Protein AF-A0A9X3NVL7-F1 (afdb_monomer_lite)

Radius of gyration: 28.17 Å; chains: 1; bounding box: 71×63×83 Å

InterPro domains:
  IPR046828 Replication initiator protein [PF20199] (1-310)

Foldseek 3Di:
DVPDDLLQQLVLLLCVVVLVVQLLVLVCVVVVHLKWKKWFWAQDVLGRIDIDMDTPDDDDPVVSLVSQQPGKDFALFAADPDFPADDPFFWAQDPVVRATAGPPPRHGFAERVSSSVVQVPDPPRDGNDMHGDDNDDDDDDDDPPDPVVVVSVCVRVVRVPAFNLRSDDDPDPVSVVSLVSNLVSNLQRASDQQFLSVRRVRYARDPHHHPRDRSDGPQPLNDSRSSNNSDDRIDTSCCNVVDDPVRVVVVVVVVQCVLLVHDVPPDDPDPDDDDDPDPDFDDDDPDTDDDDDCPDPPHDHPVVVVVVVVVVVVVSVVSSVVSVVVVVVVPPPDDDD

pLDDT: mean 84.28, std 16.16, range [32.72, 98.19]

Sequence (337 aa):
PSTYDYRRAARDALHFSKLIDRFVQNLRRVAGFDVQYFATVEPQRRLAPHLHMATRGTGPRAELRQIAAATYHQVWWPPADTVVYDGANLPVWDEDATTYVDPRTGEVLPTWDEALDALDADPDAEPMHVVRFGPQVDAKGVLAGSADADRCVRYLAKYLTKDIAECHAVETDAQARHVERLVEALRFEPCSPRCANWLRYGIQPDNPKPGMVPGYCRSKAHRREHLGYAGRRVLVSRKWSGKTMADHKADRLTWVLNALGVRPGEEGQDHAAQQPPALASVASGNHAWELARPTDPDVPPREHRLLRAVGEALKRRAQLDAARQSGLSASSEGRAA

Structure (mmCIF, N/CA/C/O backbone):
data_AF-A0A9X3NVL7-F1
#
_entry.id   AF-A0A9X3NVL7-F1
#
loop_
_atom_site.group_PDB
_atom_site.id
_atom_site.type_symbol
_atom_site.label_atom_id
_atom_site.label_alt_id
_atom_site.label_comp_id
_atom_site.label_asym_id
_atom_site.label_entity_id
_atom_site.label_seq_id
_atom_site.pdbx_PDB_ins_code
_atom_site.Cartn_x
_atom_site.Cartn_y
_atom_site.Cartn_z
_atom_site.occupancy
_atom_site.B_iso_or_equiv
_atom_site.auth_seq_id
_atom_site.auth_comp_id
_atom_site.auth_asym_id
_atom_site.auth_atom_id
_atom_site.pdbx_PDB_model_num
ATOM 1 N N . PRO A 1 1 ? -21.027 -4.771 -11.168 1.00 63.66 1 PRO A N 1
ATOM 2 C CA . PRO A 1 1 ? -20.495 -4.199 -9.903 1.00 63.66 1 PRO A CA 1
ATOM 3 C C . PRO A 1 1 ? -20.896 -4.998 -8.660 1.00 63.66 1 PRO A C 1
ATOM 5 O O . PRO A 1 1 ? -20.051 -5.224 -7.813 1.00 63.66 1 PRO A O 1
ATOM 8 N N . SER A 1 2 ? -22.154 -5.442 -8.550 1.00 72.81 2 SER A N 1
ATOM 9 C CA . SER A 1 2 ? -22.670 -6.165 -7.372 1.00 72.81 2 SER A CA 1
ATOM 10 C C . SER A 1 2 ? -21.921 -7.451 -7.009 1.00 72.81 2 SER A C 1
ATOM 12 O O . SER A 1 2 ? -21.864 -7.781 -5.837 1.00 72.81 2 SER A O 1
ATOM 14 N N . THR A 1 3 ? -21.322 -8.137 -7.982 1.00 82.56 3 THR A N 1
ATOM 15 C CA . THR A 1 3 ? -20.583 -9.397 -7.790 1.00 82.56 3 THR A CA 1
ATOM 16 C C . THR A 1 3 ? -19.069 -9.217 -7.640 1.00 82.56 3 THR A C 1
ATOM 18 O O . THR A 1 3 ? -18.335 -10.199 -7.600 1.00 82.56 3 THR A O 1
ATOM 21 N N . TYR A 1 4 ? -18.573 -7.975 -7.637 1.00 90.44 4 TYR A N 1
ATOM 22 C CA . TYR A 1 4 ? -17.142 -7.706 -7.527 1.00 90.44 4 TYR A CA 1
ATOM 23 C C . TYR A 1 4 ? -16.717 -7.676 -6.059 1.00 90.44 4 TYR A C 1
ATOM 25 O O . TYR A 1 4 ? -17.323 -6.969 -5.255 1.00 90.44 4 TYR A O 1
ATOM 33 N N . ASP A 1 5 ? -15.655 -8.406 -5.731 1.00 94.69 5 ASP A N 1
ATOM 34 C CA . ASP A 1 5 ? -15.084 -8.429 -4.388 1.00 94.69 5 ASP A CA 1
ATOM 35 C C . ASP A 1 5 ? -14.223 -7.177 -4.149 1.00 94.69 5 ASP A C 1
ATOM 37 O O . ASP A 1 5 ? -13.020 -7.135 -4.427 1.00 94.69 5 ASP A O 1
ATOM 41 N N . TYR A 1 6 ? -14.878 -6.109 -3.688 1.00 95.75 6 TYR A N 1
ATOM 42 C CA . TYR A 1 6 ? -14.223 -4.832 -3.403 1.00 95.75 6 TYR A CA 1
ATOM 43 C C . TYR A 1 6 ? -13.311 -4.890 -2.179 1.00 95.75 6 TYR A C 1
ATOM 45 O O . TYR A 1 6 ? -12.310 -4.178 -2.165 1.00 95.75 6 TYR A O 1
ATOM 53 N N . ARG A 1 7 ? -13.613 -5.748 -1.196 1.00 94.75 7 ARG A N 1
ATOM 54 C CA . ARG A 1 7 ? -12.765 -5.958 -0.015 1.00 94.75 7 ARG A CA 1
ATOM 55 C C . ARG A 1 7 ? -11.420 -6.526 -0.443 1.00 94.75 7 ARG A C 1
ATOM 57 O O . ARG A 1 7 ? -10.378 -5.928 -0.179 1.00 94.75 7 ARG A O 1
ATOM 64 N N . ARG A 1 8 ? -11.439 -7.623 -1.202 1.00 95.44 8 ARG A N 1
ATOM 65 C CA . ARG A 1 8 ? -10.221 -8.233 -1.739 1.00 95.44 8 ARG A CA 1
ATOM 66 C C . ARG A 1 8 ? -9.459 -7.271 -2.643 1.00 95.44 8 ARG A C 1
ATOM 68 O O . ARG A 1 8 ? -8.245 -7.173 -2.522 1.00 95.44 8 ARG A O 1
ATOM 75 N N . ALA A 1 9 ? -10.152 -6.530 -3.510 1.00 95.69 9 ALA A N 1
ATOM 76 C CA . ALA A 1 9 ? -9.509 -5.538 -4.374 1.00 95.69 9 ALA A CA 1
ATOM 77 C C . ALA A 1 9 ? -8.851 -4.391 -3.585 1.00 95.69 9 ALA A C 1
ATOM 79 O O . ALA A 1 9 ? -7.760 -3.948 -3.948 1.00 95.69 9 ALA A O 1
ATOM 80 N N . ALA A 1 10 ? -9.485 -3.928 -2.505 1.00 96.25 10 ALA A N 1
ATOM 81 C CA . ALA A 1 10 ? -8.929 -2.925 -1.604 1.00 96.25 10 ALA A CA 1
ATOM 82 C C . ALA A 1 10 ? -7.672 -3.454 -0.896 1.00 96.25 10 ALA A C 1
ATOM 84 O O . ALA A 1 10 ? -6.626 -2.807 -0.960 1.00 96.25 10 ALA A O 1
ATOM 85 N N . ARG A 1 11 ? -7.730 -4.661 -0.313 1.00 96.75 11 ARG A N 1
ATOM 86 C CA . ARG A 1 11 ? -6.567 -5.319 0.311 1.00 96.75 11 ARG A CA 1
ATOM 87 C C . ARG A 1 11 ? -5.435 -5.553 -0.697 1.00 96.75 11 ARG A C 1
ATOM 89 O O . ARG A 1 11 ? -4.285 -5.211 -0.421 1.00 96.75 11 ARG A O 1
ATOM 96 N N . ASP A 1 12 ? -5.746 -6.037 -1.901 1.00 96.25 12 ASP A N 1
ATOM 97 C CA . ASP A 1 12 ? -4.768 -6.194 -2.988 1.00 96.25 12 ASP A CA 1
ATOM 98 C C . ASP A 1 12 ? -4.059 -4.862 -3.291 1.00 96.25 12 ASP A C 1
ATOM 100 O O . ASP A 1 12 ? -2.831 -4.829 -3.387 1.00 96.25 12 ASP A O 1
ATOM 104 N N . ALA A 1 13 ? -4.801 -3.752 -3.379 1.00 95.50 13 ALA A N 1
ATOM 105 C CA . ALA A 1 13 ? -4.237 -2.428 -3.639 1.00 95.50 13 ALA A CA 1
ATOM 106 C C . ALA A 1 13 ? -3.361 -1.901 -2.489 1.00 95.50 13 ALA A C 1
ATOM 108 O O . ALA A 1 13 ? -2.249 -1.419 -2.740 1.00 95.50 13 ALA A O 1
ATOM 109 N N . LEU A 1 14 ? -3.823 -2.040 -1.242 1.00 96.06 14 LEU A N 1
ATOM 110 C CA . LEU A 1 14 ? -3.095 -1.641 -0.030 1.00 96.06 14 LEU A CA 1
ATOM 111 C C . LEU A 1 14 ? -1.737 -2.348 0.076 1.00 96.06 14 LEU A C 1
ATOM 113 O O . LEU A 1 14 ? -0.715 -1.726 0.389 1.00 96.06 14 LEU A O 1
ATOM 117 N N . HIS A 1 15 ? -1.705 -3.641 -0.250 1.00 96.06 15 HIS A N 1
ATOM 118 C CA . HIS A 1 15 ? -0.526 -4.490 -0.079 1.00 96.06 15 HIS A CA 1
ATOM 119 C C . HIS A 1 15 ? 0.320 -4.665 -1.347 1.00 96.06 15 HIS A C 1
ATOM 121 O O . HIS A 1 15 ? 1.398 -5.263 -1.288 1.00 96.06 15 HIS A O 1
ATOM 127 N N . PHE A 1 16 ? -0.087 -4.089 -2.484 1.00 95.81 16 PHE A N 1
ATOM 128 C CA . PHE A 1 16 ? 0.610 -4.258 -3.764 1.00 95.81 16 PHE A CA 1
ATOM 129 C C . PHE A 1 16 ? 2.083 -3.828 -3.719 1.00 95.81 16 PHE A C 1
ATOM 131 O O . PHE A 1 16 ? 2.947 -4.486 -4.292 1.00 95.81 16 PHE A O 1
ATOM 138 N N . SER A 1 17 ? 2.407 -2.758 -2.984 1.00 93.62 17 SER A N 1
ATOM 139 C CA . SER A 1 17 ? 3.801 -2.307 -2.830 1.00 93.62 17 SER A CA 1
ATOM 140 C C . SER A 1 17 ? 4.709 -3.380 -2.213 1.00 93.62 17 SER A C 1
ATOM 142 O O . SER A 1 17 ? 5.836 -3.574 -2.665 1.00 93.62 17 SER A O 1
ATOM 144 N N . LYS A 1 18 ? 4.193 -4.143 -1.243 1.00 94.75 18 LYS A N 1
ATOM 145 C CA . LYS A 1 18 ? 4.913 -5.2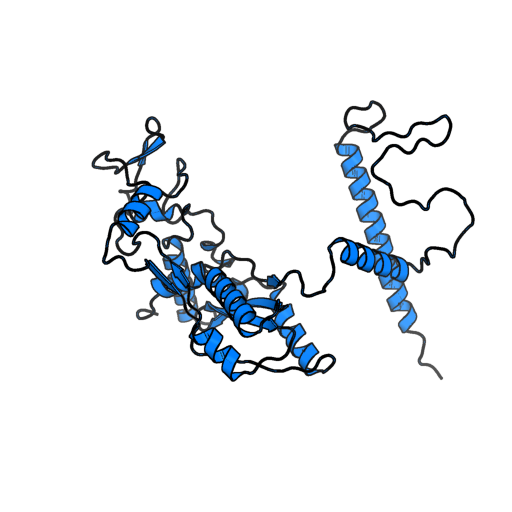49 -0.602 1.00 94.75 18 LYS A CA 1
ATOM 146 C C . LYS A 1 18 ? 5.079 -6.438 -1.542 1.00 94.75 18 LYS A C 1
ATOM 148 O O . LYS A 1 18 ? 6.124 -7.085 -1.517 1.00 94.75 18 LYS A O 1
ATOM 153 N N . LEU A 1 19 ? 4.094 -6.692 -2.405 1.00 96.38 19 LEU A N 1
ATOM 154 C CA . LEU A 1 19 ? 4.218 -7.692 -3.465 1.00 96.38 19 LEU A CA 1
ATOM 155 C C . LEU A 1 19 ? 5.357 -7.336 -4.435 1.00 96.38 19 LEU A C 1
ATOM 157 O O . LEU A 1 19 ? 6.161 -8.203 -4.775 1.00 96.38 19 LEU A O 1
ATOM 161 N N . ILE A 1 20 ? 5.474 -6.062 -4.830 1.00 95.50 20 ILE A N 1
ATOM 162 C CA . ILE A 1 20 ? 6.572 -5.588 -5.690 1.00 95.50 20 ILE A CA 1
ATOM 163 C C . ILE A 1 20 ? 7.927 -5.764 -4.991 1.00 95.50 20 ILE A C 1
ATOM 165 O O . ILE A 1 20 ? 8.880 -6.238 -5.613 1.00 95.50 20 ILE A O 1
ATOM 169 N N . ASP A 1 21 ? 8.023 -5.434 -3.700 1.00 93.75 21 ASP A N 1
ATOM 170 C CA . ASP A 1 21 ? 9.257 -5.636 -2.931 1.00 93.75 21 ASP A CA 1
ATOM 171 C C . ASP A 1 21 ? 9.677 -7.117 -2.928 1.00 93.75 21 ASP A C 1
ATOM 173 O O . ASP A 1 21 ? 10.849 -7.431 -3.162 1.00 93.75 21 ASP A O 1
ATOM 177 N N . ARG A 1 22 ? 8.725 -8.043 -2.731 1.00 96.62 22 ARG A N 1
ATOM 178 C CA . ARG A 1 22 ? 8.978 -9.493 -2.802 1.00 96.62 22 ARG A CA 1
ATOM 179 C C . ARG A 1 22 ? 9.367 -9.951 -4.203 1.00 96.62 22 ARG A C 1
ATOM 181 O O . ARG A 1 22 ? 10.302 -10.738 -4.332 1.00 96.62 22 ARG A O 1
ATOM 188 N N . PHE A 1 23 ? 8.732 -9.411 -5.240 1.00 96.31 23 PHE A N 1
ATOM 189 C CA . PHE A 1 23 ? 9.085 -9.705 -6.628 1.00 96.31 23 PHE A CA 1
ATOM 190 C C . PHE A 1 23 ? 10.540 -9.353 -6.922 1.00 96.31 23 PHE A C 1
ATOM 192 O O . PHE A 1 23 ? 11.286 -10.183 -7.431 1.00 96.31 23 PHE A O 1
ATOM 199 N N . VAL A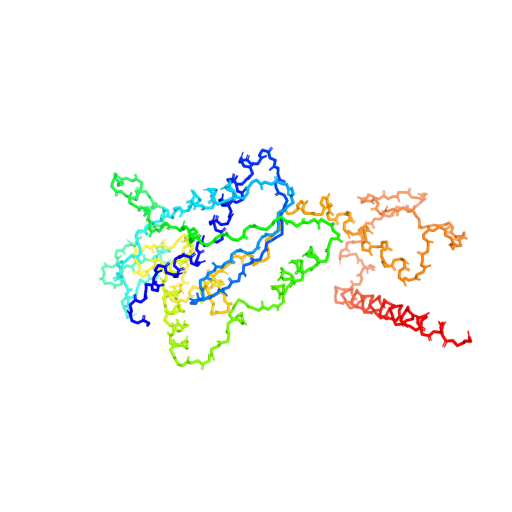 1 24 ? 10.973 -8.147 -6.546 1.00 94.56 24 VAL A N 1
ATOM 200 C CA . VAL A 1 24 ? 12.355 -7.695 -6.757 1.00 94.56 24 VAL A CA 1
ATOM 201 C C . VAL A 1 24 ? 13.346 -8.551 -5.964 1.00 94.56 24 VAL A C 1
ATOM 203 O O . VAL A 1 24 ? 14.420 -8.864 -6.476 1.00 94.56 24 VAL A O 1
ATOM 206 N N . GLN A 1 25 ? 13.006 -8.950 -4.735 1.00 94.25 25 GLN A N 1
ATOM 207 C CA . GLN A 1 25 ? 13.841 -9.861 -3.943 1.00 94.25 25 GLN A CA 1
ATOM 208 C C . GLN A 1 25 ? 14.003 -11.218 -4.637 1.00 94.25 25 GLN A C 1
ATOM 210 O O . GLN A 1 25 ? 15.128 -11.687 -4.802 1.00 94.25 25 GLN A O 1
ATOM 215 N N . ASN A 1 26 ? 12.902 -11.827 -5.080 1.00 96.19 26 ASN A N 1
ATOM 216 C CA . ASN A 1 26 ? 12.924 -13.113 -5.775 1.00 96.19 26 ASN A CA 1
ATOM 217 C C . ASN A 1 26 ? 13.665 -13.017 -7.110 1.00 96.19 26 ASN A C 1
ATOM 219 O O . ASN A 1 26 ? 14.503 -13.862 -7.408 1.00 96.19 26 ASN A O 1
ATOM 223 N N . LEU A 1 27 ? 13.434 -11.941 -7.861 1.00 94.56 27 LEU A N 1
ATOM 224 C CA . LEU A 1 27 ? 14.128 -11.671 -9.110 1.00 94.56 27 LEU A CA 1
ATOM 225 C C . LEU A 1 27 ? 15.645 -11.595 -8.912 1.00 94.56 27 LEU A C 1
ATOM 227 O O . LEU A 1 27 ? 16.383 -12.194 -9.682 1.00 94.56 27 LEU A O 1
ATOM 231 N N . ARG A 1 28 ? 16.123 -10.915 -7.864 1.00 93.19 28 ARG A N 1
ATOM 232 C CA . ARG A 1 28 ? 17.561 -10.844 -7.551 1.00 93.19 28 ARG A CA 1
ATOM 233 C C . ARG A 1 28 ? 18.144 -12.184 -7.122 1.00 93.19 28 ARG A C 1
ATOM 235 O O . ARG A 1 28 ? 19.271 -12.488 -7.497 1.00 93.19 28 ARG A O 1
ATOM 242 N N . ARG A 1 29 ? 17.385 -12.984 -6.366 1.00 94.12 29 ARG A N 1
ATOM 243 C CA . ARG A 1 29 ? 17.803 -14.337 -5.967 1.00 94.12 29 ARG A CA 1
ATOM 244 C C . ARG A 1 29 ? 17.988 -15.244 -7.179 1.00 94.12 29 ARG A C 1
ATOM 246 O O . ARG A 1 29 ? 19.008 -15.910 -7.262 1.00 94.12 29 ARG A O 1
ATOM 253 N N . VAL A 1 30 ? 17.034 -15.233 -8.113 1.00 94.56 30 VAL A N 1
ATOM 254 C CA . VAL A 1 30 ? 17.116 -16.047 -9.336 1.00 94.56 30 VAL A CA 1
ATOM 255 C C . VAL A 1 30 ? 18.187 -15.515 -10.287 1.00 94.56 30 VAL A C 1
ATOM 257 O O . VAL A 1 30 ? 18.967 -16.291 -10.822 1.00 94.56 30 VAL A O 1
ATOM 260 N N . ALA A 1 31 ? 18.273 -14.195 -10.462 1.00 91.56 31 ALA A N 1
ATOM 261 C CA . ALA A 1 31 ? 19.249 -13.586 -11.361 1.00 91.56 31 ALA A CA 1
ATOM 262 C C . ALA A 1 31 ? 20.700 -13.708 -10.860 1.00 91.56 31 ALA A C 1
ATOM 264 O O . ALA A 1 31 ? 21.626 -13.648 -11.663 1.00 91.56 31 ALA A O 1
ATOM 265 N N . GLY A 1 32 ? 20.918 -13.829 -9.546 1.00 90.69 32 GLY A N 1
ATOM 266 C CA . GLY A 1 32 ? 22.255 -13.895 -8.946 1.00 90.69 32 GLY A CA 1
ATOM 267 C C . GLY A 1 32 ? 22.999 -12.553 -8.897 1.00 90.69 32 GLY A C 1
ATOM 268 O O . GLY A 1 32 ? 24.182 -12.517 -8.571 1.00 90.69 32 GLY A O 1
ATOM 269 N N . PHE A 1 33 ? 22.331 -11.437 -9.204 1.00 87.44 33 PHE A N 1
ATOM 270 C CA . PHE A 1 33 ? 22.911 -10.095 -9.135 1.00 87.44 33 PHE A CA 1
ATOM 271 C C . PHE A 1 33 ? 21.891 -9.038 -8.704 1.00 87.44 33 PHE A C 1
ATOM 273 O O . PHE A 1 33 ? 20.673 -9.230 -8.747 1.00 87.44 33 PHE A O 1
ATOM 280 N N . ASP A 1 34 ? 22.404 -7.867 -8.321 1.00 87.19 34 ASP A N 1
ATOM 281 C CA . ASP A 1 34 ? 21.595 -6.705 -7.965 1.00 87.19 34 ASP A CA 1
ATOM 282 C C . ASP A 1 34 ? 20.915 -6.095 -9.196 1.00 87.19 34 ASP A C 1
ATOM 284 O O . ASP A 1 34 ? 21.383 -5.112 -9.779 1.00 87.19 34 ASP A O 1
ATOM 288 N N . VAL A 1 35 ? 19.768 -6.663 -9.574 1.00 89.00 35 VAL A N 1
ATOM 289 C CA . VAL A 1 35 ? 18.959 -6.171 -10.692 1.00 89.00 35 VAL A CA 1
ATOM 290 C C . VAL A 1 35 ? 18.651 -4.685 -10.502 1.00 89.00 35 VAL A C 1
ATOM 292 O O . VAL A 1 35 ? 18.030 -4.256 -9.513 1.00 89.00 35 VAL A O 1
ATOM 295 N N . GLN A 1 36 ? 19.113 -3.895 -11.472 1.00 89.00 36 GLN A N 1
ATOM 296 C CA . GLN A 1 36 ? 18.794 -2.481 -11.590 1.00 89.00 36 GLN A CA 1
ATOM 297 C C . GLN A 1 36 ? 17.452 -2.349 -12.295 1.00 89.00 36 GLN A C 1
ATOM 299 O O . GLN A 1 36 ? 17.224 -2.991 -13.319 1.00 89.00 36 GLN A O 1
ATOM 304 N N . TYR A 1 37 ? 16.571 -1.506 -11.763 1.00 90.12 37 TYR A N 1
ATOM 305 C CA . TYR A 1 37 ? 15.260 -1.312 -12.356 1.00 90.12 37 TYR A CA 1
ATOM 306 C C . TYR A 1 37 ? 14.755 0.120 -12.195 1.00 90.12 37 TYR A C 1
ATOM 308 O O . TYR A 1 37 ? 15.097 0.820 -11.233 1.00 90.12 37 TYR A O 1
ATOM 316 N N . PHE A 1 38 ? 13.903 0.499 -13.139 1.00 90.19 38 PHE A N 1
ATOM 317 C CA . PHE A 1 38 ? 12.987 1.623 -13.057 1.00 90.19 38 PHE A CA 1
ATOM 318 C C . PHE A 1 38 ? 11.577 1.068 -13.233 1.00 90.19 38 PHE A C 1
ATOM 320 O O . PHE A 1 38 ? 11.307 0.347 -14.192 1.00 90.19 38 PHE A O 1
ATOM 327 N N . ALA A 1 39 ? 10.682 1.385 -12.310 1.00 91.12 39 ALA A N 1
ATOM 328 C CA . ALA A 1 39 ? 9.320 0.897 -12.332 1.00 91.12 39 ALA A CA 1
ATOM 329 C C . ALA A 1 39 ? 8.310 1.990 -12.005 1.00 91.12 39 ALA A C 1
ATOM 331 O O . ALA A 1 39 ? 8.593 2.934 -11.267 1.00 91.12 39 ALA A O 1
ATOM 332 N N . THR A 1 40 ? 7.114 1.824 -12.556 1.00 91.44 40 THR A N 1
ATOM 333 C CA . THR A 1 40 ? 5.948 2.661 -12.296 1.00 91.44 40 THR A CA 1
ATOM 334 C C . THR A 1 40 ? 4.742 1.793 -11.981 1.00 91.44 40 THR A C 1
ATOM 336 O O . THR A 1 40 ? 4.626 0.679 -12.495 1.00 91.44 40 THR A O 1
ATOM 339 N N . VAL A 1 41 ? 3.866 2.300 -11.117 1.00 91.25 41 VAL A N 1
ATOM 340 C CA . VAL A 1 41 ? 2.585 1.669 -10.793 1.00 91.25 41 VAL A CA 1
ATOM 341 C C . VAL A 1 41 ? 1.443 2.487 -11.382 1.00 91.25 41 VAL A C 1
ATOM 343 O O . VAL A 1 41 ? 1.363 3.701 -11.162 1.00 91.25 41 VAL A O 1
ATOM 346 N N . GLU A 1 42 ? 0.560 1.805 -12.105 1.00 87.62 42 GLU A N 1
ATOM 347 C CA . GLU A 1 42 ? -0.608 2.375 -12.778 1.00 87.62 42 GLU A CA 1
ATOM 348 C C . GLU A 1 42 ? -1.845 1.497 -12.521 1.00 87.62 42 GLU A C 1
ATOM 350 O O . GLU A 1 42 ? -1.749 0.274 -12.623 1.00 87.62 42 GLU A O 1
ATOM 355 N N . PRO A 1 43 ? -3.021 2.067 -12.220 1.00 86.88 43 PRO A N 1
ATO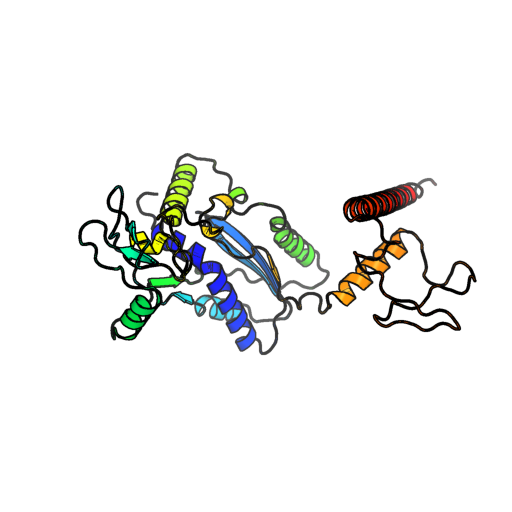M 356 C CA . PRO A 1 43 ? -4.276 1.327 -12.268 1.00 86.88 43 PRO A CA 1
ATOM 357 C C . PRO A 1 43 ? -4.680 1.028 -13.708 1.00 86.88 43 PRO A C 1
ATOM 359 O O . PRO A 1 43 ? -4.723 1.925 -14.544 1.00 86.88 43 PRO A O 1
ATOM 362 N N . GLN A 1 44 ? -5.058 -0.212 -13.986 1.00 86.94 44 GLN A N 1
ATOM 363 C CA . GLN A 1 44 ? -5.622 -0.598 -15.283 1.00 86.94 44 GLN A CA 1
ATOM 364 C C . GLN A 1 44 ? -7.115 -0.911 -15.131 1.00 86.94 44 GLN A C 1
ATOM 366 O O . GLN A 1 44 ? -7.806 -0.348 -14.280 1.00 86.94 44 GLN A O 1
ATOM 371 N N . ARG A 1 45 ? -7.648 -1.808 -15.969 1.00 86.44 45 ARG A N 1
ATOM 372 C CA . ARG A 1 45 ? -9.049 -2.238 -15.949 1.00 86.44 45 ARG A CA 1
ATOM 373 C C . ARG A 1 45 ? -9.522 -2.528 -14.517 1.00 86.44 45 ARG A C 1
ATOM 375 O O . ARG A 1 45 ? -8.891 -3.288 -13.787 1.00 86.44 45 ARG A O 1
ATOM 382 N N . ARG A 1 46 ? -10.667 -1.938 -14.145 1.00 88.44 46 ARG A N 1
ATOM 383 C CA . ARG A 1 46 ? -11.267 -2.009 -12.792 1.00 88.44 46 ARG A CA 1
ATOM 384 C C . ARG A 1 46 ? -10.393 -1.427 -11.673 1.00 88.44 46 ARG A C 1
ATOM 386 O O . ARG A 1 46 ? -10.643 -1.727 -10.510 1.00 88.44 46 ARG A O 1
ATOM 393 N N . LEU A 1 47 ? -9.435 -0.568 -12.018 1.00 89.75 47 LEU A N 1
ATOM 394 C CA . LEU A 1 47 ? -8.519 0.113 -11.103 1.00 89.75 47 LEU A CA 1
ATOM 395 C C . LEU A 1 47 ? -7.543 -0.818 -10.367 1.00 89.75 47 LEU A C 1
ATOM 397 O O . LEU A 1 47 ? -6.926 -0.413 -9.387 1.00 89.75 47 LEU A O 1
ATOM 401 N N . ALA A 1 48 ? -7.371 -2.055 -10.841 1.00 90.94 48 ALA A N 1
ATOM 402 C CA . ALA A 1 48 ? -6.383 -2.961 -10.272 1.00 90.94 48 ALA A CA 1
ATOM 403 C C . ALA A 1 48 ? -4.965 -2.410 -10.516 1.00 90.94 48 ALA A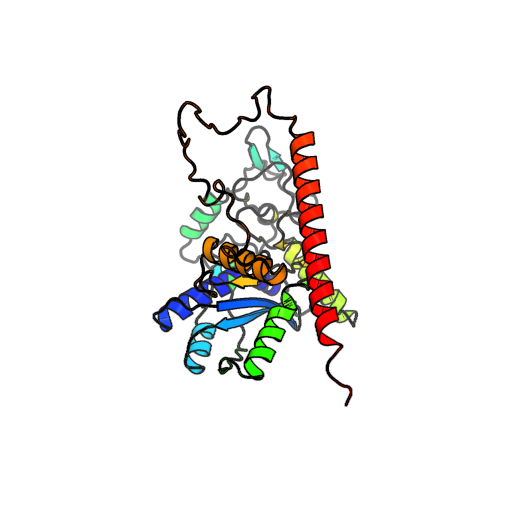 C 1
ATOM 405 O O . ALA A 1 48 ? -4.669 -1.990 -11.643 1.00 90.94 48 ALA A O 1
ATOM 406 N N . PRO A 1 49 ? -4.075 -2.406 -9.512 1.00 92.38 49 PRO A N 1
ATOM 407 C CA . PRO A 1 49 ? -2.731 -1.867 -9.665 1.00 92.38 49 PRO A CA 1
ATOM 408 C C . PRO A 1 49 ? -1.873 -2.773 -10.558 1.00 92.38 49 PRO A C 1
ATOM 410 O O . PRO A 1 49 ? -1.885 -3.995 -10.427 1.00 92.38 49 PRO A O 1
ATOM 413 N N . HIS A 1 50 ? -1.131 -2.168 -11.481 1.00 91.75 50 HIS A N 1
ATOM 414 C CA . HIS A 1 50 ? -0.239 -2.844 -12.420 1.00 91.75 50 HIS A CA 1
ATOM 415 C C . HIS A 1 50 ? 1.173 -2.294 -12.293 1.00 91.75 50 HIS A C 1
ATOM 417 O O . HIS A 1 50 ? 1.381 -1.094 -12.115 1.00 91.75 50 HIS A O 1
ATOM 423 N N . LEU A 1 51 ? 2.149 -3.194 -12.393 1.00 93.38 51 LEU A N 1
ATOM 424 C CA . LEU A 1 51 ? 3.565 -2.870 -12.360 1.00 93.38 51 LEU A CA 1
ATOM 425 C C . LEU A 1 51 ? 4.111 -2.816 -13.788 1.00 93.38 51 LEU A C 1
ATOM 427 O O . LEU A 1 51 ? 4.128 -3.826 -14.488 1.00 93.38 51 LEU A O 1
ATOM 431 N N . HIS A 1 52 ? 4.642 -1.665 -14.182 1.00 92.31 52 HIS A N 1
ATOM 432 C CA . HIS A 1 52 ? 5.472 -1.531 -15.373 1.00 92.31 52 HIS A CA 1
ATOM 433 C C . HIS A 1 52 ? 6.921 -1.375 -14.935 1.00 92.31 52 HIS A C 1
ATOM 435 O O . HIS A 1 52 ? 7.245 -0.420 -14.235 1.00 92.31 52 HIS A O 1
ATOM 441 N N . MET A 1 53 ? 7.796 -2.299 -15.328 1.00 91.88 53 MET A N 1
ATOM 442 C CA . MET A 1 53 ? 9.186 -2.328 -14.876 1.00 91.88 53 MET A CA 1
ATOM 443 C C . MET A 1 53 ? 10.136 -2.522 -16.056 1.00 91.88 53 MET A C 1
ATOM 445 O O . MET A 1 53 ? 10.039 -3.507 -16.781 1.00 91.88 53 MET A O 1
ATOM 449 N N . ALA A 1 54 ? 11.085 -1.601 -16.215 1.00 90.88 54 ALA A N 1
ATOM 450 C CA . ALA A 1 54 ? 12.290 -1.831 -16.996 1.00 90.88 54 ALA A CA 1
ATOM 451 C C . ALA A 1 54 ? 13.376 -2.372 -16.072 1.00 90.88 54 ALA A C 1
ATOM 453 O O . ALA A 1 54 ? 13.740 -1.729 -15.085 1.00 90.88 54 ALA A O 1
ATOM 454 N N . THR A 1 55 ? 13.911 -3.538 -16.411 1.00 90.38 55 THR A N 1
ATOM 455 C CA . THR A 1 55 ? 15.039 -4.165 -15.722 1.00 90.38 55 THR A CA 1
ATOM 456 C C . THR A 1 55 ? 16.266 -4.133 -16.615 1.00 90.38 55 THR A C 1
ATOM 458 O O . THR A 1 55 ? 16.170 -4.393 -17.814 1.00 90.38 55 THR A O 1
ATOM 461 N N . ARG A 1 56 ? 17.433 -3.851 -16.038 1.00 86.62 56 ARG A N 1
ATOM 462 C CA . ARG A 1 56 ? 18.709 -3.955 -16.745 1.00 86.62 56 ARG A CA 1
ATOM 463 C C . ARG A 1 56 ? 19.266 -5.368 -16.618 1.00 86.62 56 ARG A C 1
ATOM 465 O O . ARG A 1 56 ? 19.316 -5.907 -15.515 1.00 86.62 56 ARG A O 1
ATOM 472 N N . GLY A 1 57 ? 19.735 -5.905 -17.737 1.00 85.12 57 GLY A N 1
ATOM 473 C CA . GLY A 1 57 ? 20.275 -7.257 -17.838 1.00 85.12 57 GLY A CA 1
ATOM 474 C C . GLY A 1 57 ? 19.455 -8.114 -18.794 1.00 85.12 57 GLY A C 1
ATOM 475 O O . GLY A 1 57 ? 18.496 -7.648 -19.411 1.00 85.12 57 GLY A O 1
ATOM 476 N N . THR A 1 58 ? 19.856 -9.370 -18.918 1.00 82.94 58 THR A N 1
ATOM 477 C CA . THR A 1 58 ? 19.177 -10.388 -19.716 1.00 82.94 58 THR A CA 1
ATOM 478 C C . THR A 1 58 ? 18.631 -11.463 -18.785 1.00 82.94 58 THR A C 1
ATOM 480 O O . THR A 1 58 ? 19.274 -11.838 -17.811 1.00 82.94 58 THR A O 1
ATOM 483 N N . GLY A 1 59 ? 17.421 -11.937 -19.069 1.00 84.62 59 GLY A N 1
ATOM 484 C CA . GLY A 1 59 ? 16.769 -12.989 -18.298 1.00 84.62 59 GLY A CA 1
ATOM 485 C C . GLY A 1 59 ? 15.756 -13.731 -19.170 1.00 84.62 59 GLY A C 1
ATOM 486 O O . GLY A 1 59 ? 15.063 -13.085 -19.970 1.00 84.62 59 GLY A O 1
ATOM 487 N N . PRO A 1 60 ? 15.652 -15.066 -19.070 1.00 90.44 60 PRO A N 1
ATOM 488 C CA . PRO A 1 60 ? 14.637 -15.824 -19.784 1.00 90.44 60 PRO A CA 1
ATOM 489 C C . PRO A 1 60 ? 13.223 -15.363 -19.416 1.00 90.44 60 PRO A C 1
ATOM 491 O O . PRO A 1 60 ? 12.848 -15.253 -18.250 1.00 90.44 60 PRO A O 1
ATOM 494 N N . ARG A 1 61 ? 12.377 -15.138 -20.428 1.00 91.06 61 ARG A N 1
ATOM 495 C CA . ARG A 1 61 ? 10.974 -14.731 -20.212 1.00 91.06 61 ARG A CA 1
ATOM 496 C C . ARG A 1 61 ? 10.184 -15.773 -19.416 1.00 91.06 61 ARG A C 1
ATOM 498 O O . ARG A 1 61 ? 9.262 -15.412 -18.695 1.00 91.06 61 ARG A O 1
ATOM 505 N N . ALA A 1 62 ? 10.520 -17.053 -19.578 1.00 92.88 62 ALA A N 1
ATOM 506 C CA . ALA A 1 62 ? 9.899 -18.142 -18.833 1.00 92.88 62 ALA A CA 1
ATOM 507 C C . ALA A 1 62 ? 10.176 -18.019 -17.327 1.00 92.88 62 ALA A C 1
ATOM 509 O O . ALA A 1 62 ? 9.234 -18.083 -16.541 1.00 92.88 62 ALA A O 1
ATOM 510 N N . GLU A 1 63 ? 11.420 -17.731 -16.940 1.00 93.56 63 GLU A N 1
ATOM 511 C CA . GLU A 1 63 ? 11.795 -17.511 -15.540 1.00 93.56 63 GLU A CA 1
ATOM 512 C C . GLU A 1 63 ? 11.084 -16.292 -14.955 1.00 93.56 63 GLU A C 1
ATOM 514 O O . GLU A 1 63 ? 10.522 -16.379 -13.871 1.00 93.56 63 GLU A O 1
ATOM 519 N N . LEU A 1 64 ? 11.001 -15.174 -15.689 1.00 92.81 64 LEU A N 1
ATOM 520 C CA . LEU A 1 64 ? 10.252 -13.997 -15.224 1.00 92.81 64 LEU A CA 1
ATOM 521 C C . LEU A 1 64 ? 8.780 -14.320 -14.927 1.00 92.81 64 LEU A C 1
ATOM 523 O O . LEU A 1 64 ? 8.233 -13.847 -13.929 1.00 92.81 64 LEU A O 1
ATOM 527 N N . ARG A 1 65 ? 8.143 -15.147 -15.765 1.00 94.19 65 ARG A N 1
ATOM 528 C CA . ARG A 1 65 ? 6.766 -15.611 -15.534 1.00 94.19 65 ARG A CA 1
ATOM 529 C C . ARG A 1 65 ? 6.671 -16.527 -14.318 1.00 94.19 65 ARG A C 1
ATOM 531 O O . ARG A 1 65 ? 5.745 -16.364 -13.531 1.00 94.19 65 ARG A O 1
ATOM 538 N N . GLN A 1 66 ? 7.623 -17.441 -14.140 1.00 95.62 66 GLN A N 1
ATOM 539 C CA . GLN A 1 66 ? 7.681 -18.323 -12.970 1.00 95.62 66 GLN A CA 1
ATOM 540 C C . GLN A 1 66 ? 7.894 -17.533 -11.676 1.00 95.62 66 GLN A C 1
ATOM 542 O O . GLN A 1 66 ? 7.177 -17.754 -10.706 1.00 95.62 66 GLN A O 1
ATOM 547 N N . ILE A 1 67 ? 8.809 -16.559 -11.674 1.00 95.94 67 ILE A N 1
ATOM 548 C CA . ILE A 1 67 ? 9.062 -15.676 -10.530 1.00 95.94 67 ILE A CA 1
ATOM 549 C C . ILE A 1 67 ? 7.795 -14.900 -10.176 1.00 95.94 67 ILE A C 1
ATOM 551 O O . ILE A 1 67 ? 7.415 -14.862 -9.008 1.00 95.94 67 ILE A O 1
ATOM 555 N N . ALA A 1 68 ? 7.124 -14.293 -11.160 1.00 96.06 68 ALA A N 1
ATOM 556 C CA . ALA A 1 68 ? 5.880 -13.565 -10.925 1.00 96.06 68 ALA A CA 1
ATOM 557 C C . ALA A 1 68 ? 4.778 -14.481 -10.365 1.00 96.06 68 ALA A C 1
ATOM 559 O O . ALA A 1 68 ? 4.154 -14.128 -9.368 1.00 96.06 68 ALA A O 1
ATOM 560 N N . ALA A 1 69 ? 4.589 -15.668 -10.949 1.00 96.50 69 ALA A N 1
ATOM 561 C CA . ALA A 1 69 ? 3.591 -16.642 -10.502 1.00 96.50 69 ALA A CA 1
ATOM 562 C C . ALA A 1 69 ? 3.870 -17.184 -9.088 1.00 96.50 69 ALA A C 1
ATOM 564 O O . ALA A 1 69 ? 2.938 -17.391 -8.314 1.00 96.50 69 ALA A O 1
ATOM 565 N N . ALA A 1 70 ? 5.143 -17.379 -8.734 1.00 96.62 70 ALA A N 1
ATOM 566 C CA . ALA A 1 70 ? 5.561 -17.848 -7.414 1.00 96.62 70 ALA A CA 1
ATOM 567 C C . ALA A 1 70 ? 5.604 -16.731 -6.356 1.00 96.62 70 ALA A C 1
ATOM 569 O O . ALA A 1 70 ? 5.705 -17.010 -5.162 1.00 96.62 70 ALA A O 1
ATOM 570 N N . THR A 1 71 ? 5.555 -15.459 -6.763 1.00 98.19 71 THR A N 1
ATOM 571 C CA . THR A 1 71 ? 5.642 -14.336 -5.828 1.00 98.19 71 THR A CA 1
ATOM 572 C C . THR A 1 71 ? 4.282 -14.047 -5.205 1.00 98.19 71 THR A C 1
ATOM 574 O O . THR A 1 71 ? 3.317 -13.693 -5.881 1.00 98.19 71 THR A O 1
ATOM 577 N N . TYR A 1 72 ? 4.243 -14.112 -3.879 1.00 98.00 72 TYR A N 1
ATOM 578 C CA . TYR A 1 72 ? 3.114 -13.694 -3.064 1.00 98.00 72 TYR A CA 1
ATOM 579 C C . TYR A 1 72 ? 3.604 -12.905 -1.847 1.00 98.00 72 TYR A C 1
ATOM 581 O O . TYR A 1 72 ? 4.780 -12.958 -1.474 1.00 98.00 72 TYR A O 1
ATOM 589 N N . HIS A 1 73 ? 2.695 -12.174 -1.212 1.00 97.88 73 HIS A N 1
ATOM 590 C CA . HIS A 1 73 ? 2.923 -11.586 0.102 1.00 97.88 73 HIS A CA 1
ATOM 591 C C . HIS A 1 73 ? 1.740 -11.914 1.012 1.00 97.88 73 HIS A C 1
ATOM 593 O O . HIS A 1 73 ? 0.597 -11.612 0.680 1.00 97.88 73 HIS A O 1
ATOM 599 N N . GLN A 1 74 ? 2.039 -12.567 2.134 1.00 97.50 74 GLN A N 1
ATOM 600 C CA . GLN A 1 74 ? 1.090 -12.828 3.211 1.00 97.50 74 GLN A CA 1
ATOM 601 C C . GLN A 1 74 ? 1.091 -11.654 4.188 1.00 97.50 74 GLN A C 1
ATOM 603 O O . GLN A 1 74 ? 2.158 -11.138 4.541 1.00 97.50 74 GLN A O 1
ATOM 608 N N . VAL A 1 75 ? -0.103 -11.263 4.611 1.00 97.44 75 VAL A N 1
ATOM 609 C CA . VAL A 1 75 ? -0.351 -10.228 5.609 1.00 97.44 75 VAL A CA 1
ATOM 610 C C . VAL A 1 75 ? -0.821 -10.926 6.878 1.00 97.44 75 VAL A C 1
ATOM 612 O O . VAL A 1 75 ? -1.993 -11.264 7.004 1.00 97.44 75 VAL A O 1
ATOM 615 N N . TRP A 1 76 ? 0.122 -11.177 7.781 1.00 97.50 76 TRP A N 1
ATOM 616 C CA . TRP A 1 76 ? -0.120 -11.763 9.099 1.00 97.50 76 TRP A CA 1
ATOM 617 C C . TRP A 1 76 ? -0.505 -10.663 10.078 1.00 97.50 76 TRP A C 1
ATOM 619 O O . TRP A 1 76 ? 0.327 -10.162 10.829 1.00 97.50 76 TRP A O 1
ATOM 629 N N . TRP A 1 77 ? -1.744 -10.205 9.946 1.00 97.50 77 TRP A N 1
ATOM 630 C CA . TRP A 1 77 ? -2.384 -9.240 10.832 1.00 97.50 77 TRP A CA 1
ATOM 631 C C . TRP A 1 77 ? -3.620 -9.885 11.455 1.00 97.50 77 TRP A C 1
ATOM 633 O O . TRP A 1 77 ? -4.110 -10.877 10.909 1.00 97.50 77 TRP A O 1
ATOM 643 N N . PRO A 1 78 ? -4.153 -9.310 12.542 1.00 96.56 78 PRO A N 1
ATOM 644 C CA . PRO A 1 78 ? -5.409 -9.772 13.103 1.00 96.56 78 PRO A CA 1
ATOM 645 C C . PRO A 1 78 ? -6.558 -9.737 12.077 1.00 96.56 78 PRO A C 1
ATOM 647 O O . PRO A 1 78 ? -6.531 -8.914 11.149 1.00 96.56 78 PRO A O 1
ATOM 650 N N . PRO A 1 79 ? -7.588 -10.588 12.234 1.00 93.38 79 PRO A N 1
ATOM 651 C CA . PRO A 1 79 ? -8.724 -10.625 11.322 1.00 93.38 79 PRO A CA 1
ATOM 652 C C . PRO A 1 79 ? -9.463 -9.284 11.248 1.00 93.38 79 PRO A C 1
ATOM 654 O O . PRO A 1 79 ? -9.750 -8.647 12.258 1.00 93.38 79 PRO A O 1
ATOM 657 N N . ALA A 1 80 ? -9.830 -8.879 10.032 1.00 95.12 80 ALA A N 1
ATOM 658 C CA . ALA A 1 80 ? -10.568 -7.640 9.762 1.00 95.12 80 ALA A CA 1
ATOM 659 C C . ALA A 1 80 ? -11.835 -7.909 8.930 1.00 95.12 80 ALA A C 1
ATOM 661 O O . ALA A 1 80 ? -12.218 -7.119 8.066 1.00 95.12 80 ALA A O 1
ATOM 662 N N . ASP A 1 81 ? -12.457 -9.075 9.127 1.00 92.56 81 ASP A N 1
ATOM 663 C CA . ASP A 1 81 ? -13.599 -9.524 8.321 1.00 92.56 81 ASP A CA 1
ATOM 664 C C . ASP A 1 81 ? -14.959 -9.280 8.973 1.00 92.56 81 ASP A C 1
ATOM 666 O O . ASP A 1 81 ? -15.951 -9.102 8.253 1.00 92.56 81 ASP A O 1
ATOM 670 N N . THR A 1 82 ? -14.979 -9.196 10.305 1.00 94.69 82 THR A N 1
ATOM 671 C CA . THR A 1 82 ? -16.172 -8.968 11.122 1.00 94.69 82 THR A CA 1
ATOM 672 C C . THR A 1 82 ? -16.114 -7.581 11.737 1.00 94.69 82 THR A C 1
ATOM 674 O O . THR A 1 82 ? -15.240 -7.278 12.542 1.00 94.69 82 THR A O 1
ATOM 677 N N . VAL A 1 83 ? -17.063 -6.727 11.362 1.00 96.25 83 VAL A N 1
ATOM 678 C CA . VAL A 1 83 ? -17.218 -5.401 11.967 1.00 96.25 83 VAL A CA 1
ATOM 679 C C . VAL A 1 83 ? -17.786 -5.573 13.373 1.00 96.25 83 VAL A C 1
ATOM 681 O O . VAL A 1 83 ? -18.888 -6.095 13.521 1.00 96.25 83 VAL A O 1
ATOM 684 N N . VAL A 1 84 ? -17.039 -5.128 14.381 1.00 96.56 84 VAL A N 1
ATOM 685 C CA . VAL A 1 84 ? -17.443 -5.177 15.797 1.00 96.56 84 VAL A CA 1
ATOM 686 C C . VAL A 1 84 ? -18.091 -3.856 16.209 1.00 96.56 84 VAL A C 1
ATOM 688 O O . VAL A 1 84 ? -19.119 -3.841 16.882 1.00 96.56 84 VAL A O 1
ATOM 691 N N . TYR A 1 85 ? -17.527 -2.742 15.741 1.00 96.19 85 TYR A N 1
ATOM 692 C CA . TYR A 1 85 ? -17.957 -1.396 16.099 1.00 96.19 85 TYR A CA 1
ATOM 693 C C . TYR A 1 85 ? -18.370 -0.605 14.856 1.00 96.19 85 TYR A C 1
ATOM 695 O O . TYR A 1 85 ? -17.618 -0.526 13.882 1.00 96.19 85 TYR A O 1
ATOM 703 N N . ASP A 1 86 ? -19.558 0.002 14.879 1.00 93.38 86 ASP A N 1
ATOM 704 C CA . ASP A 1 86 ? -20.067 0.829 13.780 1.00 93.38 86 ASP A CA 1
ATOM 705 C C . ASP A 1 86 ? -21.040 1.909 14.273 1.00 93.38 86 ASP A C 1
ATOM 707 O O . ASP A 1 86 ? -21.619 1.817 15.360 1.00 93.38 86 ASP A O 1
ATOM 711 N N . GLY A 1 87 ? -21.249 2.933 13.446 1.00 90.00 87 GLY A N 1
ATOM 712 C CA . GLY A 1 87 ? -22.214 3.999 13.706 1.00 90.00 87 GLY A CA 1
ATOM 713 C C . GLY A 1 87 ? -21.951 4.731 15.023 1.00 90.00 87 GLY A C 1
ATOM 714 O O . GLY A 1 87 ? -20.897 5.331 15.203 1.00 90.00 87 GLY A O 1
ATOM 715 N N . ALA A 1 88 ? -22.932 4.710 15.928 1.00 88.69 88 ALA A N 1
ATOM 716 C CA . ALA A 1 88 ? -22.844 5.367 17.234 1.00 88.69 88 ALA A CA 1
ATOM 717 C C . ALA A 1 88 ? -22.097 4.538 18.298 1.00 88.69 88 ALA A C 1
ATOM 719 O O . ALA A 1 88 ? -21.789 5.062 19.362 1.00 88.69 88 ALA A O 1
ATOM 720 N N . ASN A 1 89 ? -21.805 3.263 18.025 1.00 92.75 89 ASN A N 1
ATOM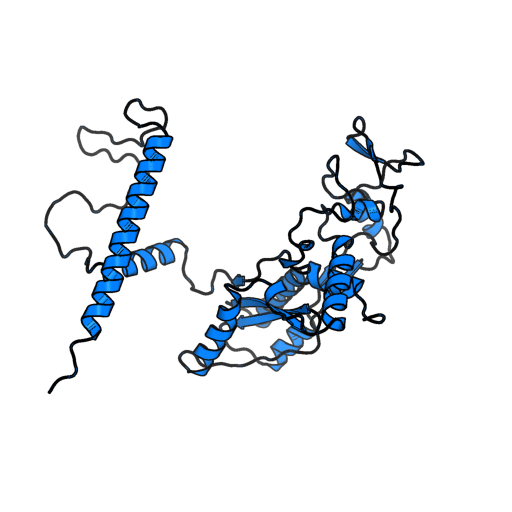 721 C CA . ASN A 1 89 ? -21.149 2.349 18.959 1.00 92.75 89 ASN A CA 1
ATOM 722 C C . ASN A 1 89 ? -19.660 2.228 18.619 1.00 92.75 89 ASN A C 1
ATOM 724 O O . ASN A 1 89 ? -19.202 1.149 18.265 1.00 92.75 89 ASN A O 1
ATOM 728 N N . LEU A 1 90 ? -18.920 3.338 18.618 1.00 96.06 90 LEU A N 1
ATOM 729 C CA . LEU A 1 90 ? -17.474 3.325 18.369 1.00 96.06 90 LEU A CA 1
ATOM 730 C C . LEU A 1 90 ? -16.693 3.275 19.689 1.00 96.06 90 LEU A C 1
ATOM 732 O O . LEU A 1 90 ? -17.167 3.856 20.666 1.00 96.06 90 LEU A O 1
ATOM 736 N N . PRO A 1 91 ? -15.498 2.647 19.719 1.00 97.44 91 PRO A N 1
ATOM 737 C CA . PRO A 1 91 ? -14.636 2.672 20.893 1.00 97.44 91 PRO A CA 1
ATOM 738 C C . PRO A 1 91 ? -14.326 4.102 21.322 1.00 97.44 91 PRO A C 1
ATOM 740 O O . PRO A 1 91 ? -14.067 4.975 20.484 1.00 97.44 91 PRO A O 1
ATOM 743 N N . VAL A 1 92 ? -14.342 4.330 22.630 1.00 97.00 92 VAL A N 1
ATOM 744 C CA . VAL A 1 92 ? -14.118 5.647 23.232 1.00 97.00 92 VAL A CA 1
ATOM 745 C C . VAL A 1 92 ? -12.717 5.689 23.819 1.00 97.00 92 VAL A C 1
ATOM 747 O O . VAL A 1 92 ? -12.204 4.681 24.294 1.00 97.00 92 VAL A O 1
ATOM 750 N N . TRP A 1 93 ? -12.081 6.853 23.730 1.00 97.88 93 TRP A N 1
ATOM 751 C CA . TRP A 1 93 ? -10.788 7.082 24.358 1.00 97.88 93 TRP A CA 1
ATOM 752 C C . TRP A 1 93 ? -10.975 7.333 25.855 1.00 97.88 93 TRP A C 1
ATOM 754 O O . TRP A 1 93 ? -11.709 8.246 26.235 1.00 97.88 93 TRP A O 1
ATOM 764 N N . ASP A 1 94 ? -10.303 6.536 26.673 1.00 96.94 94 ASP A N 1
ATOM 765 C CA . ASP A 1 94 ? -10.155 6.744 28.106 1.00 96.94 94 ASP A CA 1
ATOM 766 C C . ASP A 1 94 ? -8.882 7.572 28.352 1.00 96.94 94 ASP A C 1
ATOM 768 O O . ASP A 1 94 ? -7.776 7.142 28.012 1.00 96.94 94 ASP A O 1
ATOM 772 N N . GLU A 1 95 ? -9.041 8.782 28.895 1.00 95.06 95 GLU A N 1
ATOM 773 C CA . GLU A 1 95 ? -7.924 9.701 29.157 1.00 95.06 95 GLU A CA 1
ATOM 774 C C . GLU A 1 95 ? -7.049 9.253 30.336 1.00 95.06 95 GLU A C 1
ATOM 776 O O . GLU A 1 95 ? -5.848 9.528 30.332 1.00 95.06 95 GLU A O 1
ATOM 781 N N . ASP A 1 96 ? -7.616 8.541 31.313 1.00 92.75 96 ASP A N 1
ATOM 782 C CA . ASP A 1 96 ? -6.897 8.099 32.511 1.00 92.75 96 ASP A CA 1
ATOM 783 C C . ASP A 1 96 ? -6.044 6.864 32.199 1.00 92.75 96 ASP A C 1
ATOM 785 O O . ASP A 1 96 ? -4.868 6.789 32.566 1.00 92.75 96 ASP A O 1
ATOM 789 N N . ALA A 1 97 ? -6.618 5.906 31.469 1.00 91.00 97 ALA A N 1
ATOM 790 C CA . ALA A 1 97 ? -5.930 4.695 31.029 1.00 91.00 97 ALA A CA 1
ATOM 791 C C . ALA A 1 97 ? -5.136 4.891 29.723 1.00 91.00 97 ALA A C 1
ATOM 793 O O . ALA A 1 97 ? -4.350 4.023 29.338 1.00 91.00 97 ALA A O 1
ATOM 794 N N . THR A 1 98 ? -5.299 6.030 29.038 1.00 95.31 98 THR A N 1
ATOM 795 C CA . THR A 1 98 ? -4.671 6.353 27.740 1.00 95.31 98 THR A CA 1
ATOM 796 C C . THR A 1 98 ? -4.890 5.271 26.678 1.00 95.31 98 THR A C 1
ATOM 798 O O . THR A 1 98 ? -3.973 4.865 25.959 1.00 95.31 98 THR A O 1
ATOM 801 N N . THR A 1 99 ? -6.117 4.761 26.605 1.00 96.69 99 THR A N 1
ATOM 802 C CA . THR A 1 99 ? -6.455 3.567 25.827 1.00 96.69 99 THR A CA 1
ATOM 803 C C . THR A 1 99 ? -7.855 3.660 25.230 1.00 96.69 99 THR A C 1
ATOM 805 O O . THR A 1 99 ? -8.639 4.533 25.595 1.00 96.69 99 THR A O 1
ATOM 808 N N . TYR A 1 100 ? -8.183 2.775 24.292 1.00 98.12 100 TYR A N 1
ATOM 809 C CA . TYR A 1 100 ? -9.547 2.648 23.783 1.00 98.12 100 TYR A CA 1
ATOM 810 C C . TYR A 1 100 ? -10.327 1.577 24.545 1.00 98.12 100 TYR A C 1
ATOM 812 O O . TYR A 1 100 ? -9.844 0.457 24.716 1.00 98.12 100 TYR A O 1
ATOM 820 N N . VAL A 1 101 ? -11.559 1.910 24.927 1.00 97.94 101 VAL A N 1
ATOM 821 C CA . VAL A 1 101 ? -12.490 1.016 25.630 1.00 97.94 101 VAL A CA 1
ATOM 822 C C . VAL A 1 101 ? -13.778 0.803 24.833 1.00 97.94 101 VAL A C 1
ATOM 824 O O . VAL A 1 101 ? -14.181 1.653 24.027 1.00 97.94 101 VAL A O 1
ATOM 827 N N . ASP A 1 102 ? -14.432 -0.335 25.055 1.00 97.06 102 ASP A N 1
ATOM 828 C CA . ASP A 1 102 ? -15.782 -0.600 24.560 1.00 97.06 102 ASP A CA 1
ATOM 829 C C . ASP A 1 102 ? -16.752 0.401 25.226 1.00 97.06 102 ASP A C 1
ATOM 831 O O . ASP A 1 102 ? -16.791 0.499 26.456 1.00 97.06 102 ASP A O 1
ATOM 835 N N . PRO A 1 103 ? -17.557 1.154 24.454 1.00 95.31 103 PRO A N 1
ATOM 836 C CA . PRO A 1 103 ? -18.427 2.200 24.996 1.00 95.31 103 PRO A CA 1
ATOM 837 C C . PRO A 1 103 ? -19.575 1.671 25.871 1.00 95.31 103 PRO A C 1
ATOM 839 O O . PRO A 1 103 ? -20.205 2.446 26.590 1.00 95.31 103 PRO A O 1
ATOM 842 N N . ARG A 1 104 ? -19.898 0.378 25.783 1.00 94.06 104 ARG A N 1
ATOM 843 C CA . ARG A 1 104 ? -20.997 -0.276 26.497 1.00 94.06 104 ARG A CA 1
ATOM 844 C C . ARG A 1 104 ? -20.504 -1.032 27.727 1.00 94.06 104 ARG A C 1
ATOM 846 O O . ARG A 1 104 ? -21.202 -1.014 28.738 1.00 94.06 104 ARG A O 1
ATOM 853 N N . THR A 1 105 ? -19.372 -1.730 27.638 1.00 94.81 105 THR A N 1
ATOM 854 C CA . THR A 1 105 ? -18.844 -2.535 28.760 1.00 94.81 105 THR A CA 1
ATOM 855 C C . THR A 1 105 ? -17.774 -1.809 29.569 1.00 94.81 105 THR A C 1
ATOM 857 O O . THR A 1 105 ? -17.581 -2.142 30.735 1.00 94.81 105 THR A O 1
ATOM 860 N N . GLY A 1 106 ? -17.099 -0.814 28.984 1.00 94.75 106 GLY A N 1
ATOM 861 C CA . GLY A 1 106 ? -15.928 -0.169 29.582 1.00 94.75 106 GLY A CA 1
ATOM 862 C C . GLY A 1 106 ? -14.672 -1.045 29.565 1.00 94.75 106 GLY A C 1
ATOM 863 O O . GLY A 1 106 ? -13.662 -0.671 30.152 1.00 94.75 106 GLY A O 1
ATOM 864 N N . GLU A 1 107 ? -14.716 -2.210 28.914 1.00 96.62 107 GLU A N 1
ATOM 865 C CA . GLU A 1 107 ? -13.559 -3.096 28.796 1.00 96.62 107 GLU A CA 1
ATOM 866 C C . GLU A 1 107 ? -12.536 -2.512 27.821 1.00 96.62 107 GLU A C 1
ATOM 868 O O . GLU A 1 107 ? -12.884 -1.999 26.756 1.00 96.62 107 GLU A O 1
ATOM 873 N N . VAL A 1 108 ? -11.258 -2.609 28.183 1.00 97.56 108 VAL A N 1
ATOM 874 C CA . VAL A 1 108 ? -10.147 -2.180 27.330 1.00 97.56 108 VAL A CA 1
ATOM 875 C C . VAL A 1 108 ? -10.073 -3.086 26.103 1.00 97.56 108 VAL A C 1
ATOM 877 O O . VAL A 1 108 ? -10.111 -4.311 26.221 1.00 97.56 108 VAL A O 1
ATOM 880 N N . LEU A 1 109 ? -9.964 -2.490 24.914 1.00 97.88 109 LEU A N 1
ATOM 881 C CA . LEU A 1 109 ? -9.768 -3.254 23.682 1.00 97.88 109 LEU A CA 1
ATOM 882 C C . LEU A 1 109 ? -8.382 -3.921 23.690 1.00 97.88 109 LEU A C 1
ATOM 884 O O . LEU A 1 109 ? -7.427 -3.298 24.151 1.00 97.88 109 LEU A O 1
ATOM 888 N N . PRO A 1 110 ? -8.212 -5.111 23.092 1.00 97.88 110 PRO A N 1
ATOM 889 C CA . PRO A 1 110 ? -6.892 -5.691 22.874 1.00 97.88 110 PRO A CA 1
ATOM 890 C C . PRO A 1 110 ? -5.954 -4.721 22.153 1.00 97.88 110 PRO A C 1
ATOM 892 O O . PRO A 1 110 ? -6.323 -4.087 21.154 1.00 97.88 110 PRO A O 1
ATOM 895 N N . THR A 1 111 ? -4.732 -4.602 22.658 1.00 97.81 111 THR A N 1
ATOM 896 C CA . THR A 1 111 ? -3.666 -3.853 21.997 1.00 97.81 111 THR A CA 1
ATOM 897 C C . THR A 1 111 ? -3.233 -4.541 20.704 1.00 97.81 111 THR A C 1
ATOM 899 O O . THR A 1 111 ? -3.537 -5.707 20.452 1.00 97.81 111 THR A O 1
ATOM 902 N N . TRP A 1 112 ? -2.505 -3.809 19.859 1.00 97.81 112 TRP A N 1
ATOM 903 C CA . TRP A 1 112 ? -1.955 -4.373 18.629 1.00 97.81 112 TRP A CA 1
ATOM 904 C C . TRP A 1 112 ? -1.047 -5.580 18.897 1.00 97.81 112 TRP A C 1
ATOM 906 O O . TRP A 1 112 ? -1.156 -6.584 18.198 1.00 97.81 112 TRP A O 1
ATOM 916 N N . ASP A 1 113 ? -0.186 -5.487 19.911 1.00 97.88 113 ASP A N 1
ATOM 917 C CA . ASP A 1 113 ? 0.756 -6.553 20.247 1.00 97.88 113 ASP A CA 1
ATOM 918 C C . ASP A 1 113 ? 0.025 -7.766 20.838 1.00 97.88 113 ASP A C 1
ATOM 920 O O . ASP A 1 113 ? 0.250 -8.874 20.371 1.00 97.88 113 ASP A O 1
ATOM 924 N N . GLU A 1 114 ? -0.950 -7.573 21.735 1.00 98.19 114 GLU A N 1
ATOM 925 C CA . GLU A 1 114 ? -1.789 -8.677 22.240 1.00 98.19 114 GLU A CA 1
ATOM 926 C C . GLU A 1 114 ? -2.580 -9.367 21.120 1.00 98.19 114 GLU A C 1
ATOM 928 O O . GLU A 1 114 ? -2.763 -10.583 21.138 1.00 98.19 114 GLU A O 1
ATOM 933 N N . ALA A 1 115 ? -3.043 -8.609 20.122 1.00 97.62 115 ALA A N 1
ATOM 934 C CA . ALA A 1 115 ? -3.731 -9.176 18.968 1.00 97.62 115 ALA A CA 1
ATOM 935 C C . ALA A 1 115 ? -2.785 -9.979 18.055 1.00 97.62 115 ALA A C 1
ATOM 937 O O . ALA A 1 115 ? -3.226 -10.938 17.421 1.00 97.62 115 ALA A O 1
ATOM 938 N N . LEU A 1 116 ? -1.501 -9.608 17.981 1.00 97.94 116 LEU A N 1
ATOM 939 C CA . LEU A 1 116 ? -0.477 -10.402 17.297 1.00 97.94 116 LEU A CA 1
ATOM 940 C C . LEU A 1 116 ? -0.074 -11.634 18.113 1.00 97.94 116 LEU A C 1
ATOM 942 O O . LEU A 1 116 ? 0.029 -12.709 17.536 1.00 97.94 116 LEU A O 1
ATOM 946 N N . ASP A 1 117 ? 0.067 -11.513 19.431 1.00 98.12 117 ASP A N 1
ATOM 947 C CA . ASP A 1 117 ? 0.352 -12.646 20.317 1.00 98.12 117 ASP A CA 1
ATOM 948 C C . ASP A 1 117 ? -0.780 -13.684 20.262 1.00 98.12 117 ASP A C 1
ATOM 950 O O . ASP A 1 117 ? -0.527 -14.887 20.201 1.00 98.12 117 ASP A O 1
ATOM 954 N N . ALA A 1 118 ? -2.039 -13.232 20.219 1.00 96.94 118 ALA A N 1
ATOM 955 C CA . ALA A 1 118 ? -3.195 -14.106 20.036 1.00 96.94 118 ALA A CA 1
ATOM 956 C C . ALA A 1 118 ? -3.190 -14.804 18.666 1.00 96.94 118 ALA A C 1
ATOM 958 O O . ALA A 1 118 ? -3.553 -15.975 18.582 1.00 96.94 118 ALA A O 1
ATOM 959 N N . LEU A 1 119 ? -2.763 -14.102 17.610 1.00 96.31 119 LEU A N 1
ATOM 960 C CA . LEU A 1 119 ? -2.606 -14.677 16.273 1.00 96.31 119 LEU A CA 1
ATOM 961 C C . LEU A 1 119 ? -1.487 -15.728 16.241 1.00 96.31 119 LEU A C 1
ATOM 963 O O . LEU A 1 119 ? -1.671 -16.785 15.651 1.00 96.31 119 LEU A O 1
ATOM 967 N N . ASP A 1 120 ? -0.350 -15.456 16.882 1.00 96.94 120 ASP A N 1
ATOM 968 C CA . ASP A 1 120 ? 0.790 -16.378 16.947 1.00 96.94 120 ASP A CA 1
ATOM 969 C C . ASP A 1 120 ? 0.492 -17.614 17.818 1.00 96.94 120 ASP A C 1
ATOM 971 O O . ASP A 1 120 ? 1.050 -18.690 17.585 1.00 96.94 120 ASP A O 1
ATOM 975 N N . ALA A 1 121 ? -0.384 -17.478 18.819 1.00 97.44 121 ALA A N 1
ATOM 976 C CA . ALA A 1 121 ? -0.819 -18.574 19.684 1.00 97.44 121 ALA A CA 1
ATOM 977 C C . ALA A 1 121 ? -1.867 -19.498 19.036 1.00 97.44 121 ALA A C 1
ATOM 979 O O . ALA A 1 121 ? -2.065 -20.615 19.524 1.00 97.44 121 ALA A O 1
ATOM 980 N N . ASP A 1 122 ? -2.540 -19.055 17.972 1.00 96.81 122 ASP A N 1
ATOM 981 C CA . ASP A 1 122 ? -3.547 -19.838 17.258 1.00 96.81 122 ASP A CA 1
ATOM 982 C C . ASP A 1 122 ? -2.876 -20.793 16.243 1.00 96.81 122 ASP A C 1
ATOM 984 O O . ASP A 1 122 ? -2.309 -20.343 15.242 1.00 96.81 122 ASP A O 1
ATOM 988 N N . PRO A 1 123 ? -2.924 -22.124 16.461 1.00 95.75 123 PRO A N 1
ATOM 989 C CA . PRO A 1 123 ? -2.299 -23.091 15.558 1.00 95.75 123 PRO A CA 1
ATOM 990 C C . PRO A 1 123 ? -2.968 -23.153 14.177 1.00 95.75 123 PRO A C 1
ATOM 992 O O . PRO A 1 123 ? -2.338 -23.627 13.228 1.00 95.75 123 PRO A O 1
ATOM 995 N N . ASP A 1 124 ? -4.211 -22.680 14.064 1.00 96.38 124 ASP A N 1
ATOM 996 C CA . ASP A 1 124 ? -5.003 -22.668 12.835 1.00 96.38 124 ASP A CA 1
ATOM 997 C C . ASP A 1 124 ? -5.039 -21.269 12.187 1.00 96.38 124 ASP A C 1
ATOM 999 O O . ASP A 1 124 ? -5.793 -21.037 11.237 1.00 96.38 124 ASP A O 1
ATOM 1003 N N . ALA A 1 125 ? -4.208 -20.334 12.667 1.00 95.12 125 ALA A N 1
ATOM 1004 C CA . ALA A 1 125 ? -4.147 -18.973 12.157 1.00 95.12 125 ALA A CA 1
ATOM 1005 C C . ALA A 1 125 ? -3.886 -18.930 10.643 1.00 95.12 125 ALA A C 1
ATOM 1007 O O . ALA A 1 125 ? -2.904 -19.469 10.120 1.00 95.12 125 ALA A O 1
ATOM 1008 N N . GLU A 1 126 ? -4.729 -18.182 9.933 1.00 95.75 126 GLU A N 1
ATOM 1009 C CA . GLU A 1 126 ? -4.544 -17.861 8.522 1.00 95.75 126 GLU A CA 1
ATOM 1010 C C . GLU A 1 126 ? -4.150 -16.386 8.339 1.00 95.75 126 GLU A C 1
ATOM 1012 O O . GLU A 1 126 ? -4.585 -15.510 9.092 1.00 95.75 126 GLU A O 1
ATOM 1017 N N . PRO A 1 127 ? -3.355 -16.052 7.306 1.00 96.81 127 PRO A N 1
ATOM 1018 C CA . PRO A 1 127 ? -3.043 -14.661 7.017 1.00 96.81 127 PRO A CA 1
ATOM 1019 C C . PRO A 1 127 ? -4.314 -13.902 6.605 1.00 96.81 127 PRO A C 1
ATOM 1021 O O . PRO A 1 127 ? -4.984 -14.294 5.649 1.00 96.81 127 PRO A O 1
ATOM 1024 N N . MET A 1 128 ? -4.565 -12.742 7.224 1.00 96.56 128 MET A N 1
ATOM 1025 C CA . MET A 1 128 ? -5.675 -11.820 6.907 1.00 96.56 128 MET A CA 1
ATOM 1026 C C . MET A 1 128 ? -5.841 -11.558 5.401 1.00 96.56 128 MET A C 1
ATOM 1028 O O . MET A 1 128 ? -6.945 -11.334 4.891 1.00 96.56 128 MET A O 1
ATOM 1032 N N . HIS A 1 129 ? -4.724 -11.523 4.670 1.00 97.38 129 HIS A N 1
ATOM 1033 C CA . HIS A 1 129 ? -4.737 -11.411 3.218 1.00 97.38 129 HIS A CA 1
ATOM 1034 C C . HIS A 1 129 ? -3.507 -12.043 2.583 1.00 97.38 129 HIS A C 1
ATOM 1036 O O . HIS A 1 129 ? -2.397 -11.957 3.113 1.00 97.38 129 HIS A O 1
ATOM 1042 N N . VAL A 1 130 ? -3.671 -12.586 1.376 1.00 97.81 130 VAL A N 1
ATOM 1043 C CA . VAL A 1 130 ? -2.538 -12.991 0.542 1.00 97.81 130 VAL A CA 1
ATOM 1044 C C . VAL A 1 130 ? -2.646 -12.371 -0.841 1.00 97.81 130 VAL A C 1
ATOM 1046 O O . VAL A 1 130 ? -3.452 -12.788 -1.676 1.00 97.81 130 VAL A O 1
ATOM 1049 N N . VAL A 1 131 ? -1.766 -11.408 -1.107 1.00 96.69 131 VAL A N 1
ATOM 1050 C CA . VAL A 1 131 ? -1.691 -10.708 -2.391 1.00 96.69 131 VAL A CA 1
ATOM 1051 C C . VAL A 1 131 ? -0.767 -11.461 -3.356 1.00 96.69 131 VAL A C 1
ATOM 1053 O O . VAL A 1 131 ? 0.295 -11.958 -2.967 1.00 96.69 131 VAL A O 1
ATOM 1056 N N . ARG A 1 132 ? -1.184 -11.567 -4.622 1.00 97.44 132 ARG A N 1
ATOM 1057 C CA . ARG A 1 132 ? -0.478 -12.258 -5.718 1.00 97.44 132 ARG A CA 1
ATOM 1058 C C . ARG A 1 132 ? -0.590 -11.460 -7.010 1.00 97.44 132 ARG A C 1
ATOM 1060 O O . ARG A 1 132 ? -1.535 -10.690 -7.176 1.00 97.44 132 ARG A O 1
ATOM 1067 N N . PHE A 1 133 ? 0.337 -11.673 -7.941 1.00 96.12 133 PHE A N 1
ATOM 1068 C CA . PHE A 1 133 ? 0.151 -11.170 -9.300 1.00 96.12 133 PHE A CA 1
ATOM 1069 C C . PHE A 1 133 ? -0.955 -11.946 -10.015 1.00 96.12 133 PHE A C 1
ATOM 1071 O O . PHE A 1 133 ? -1.158 -13.138 -9.784 1.00 96.12 133 PHE A O 1
ATOM 1078 N N . GLY A 1 134 ? -1.658 -11.254 -10.911 1.00 92.00 134 GLY A N 1
ATOM 1079 C CA . GLY A 1 134 ? -2.526 -11.909 -11.879 1.00 92.00 134 GLY A CA 1
ATOM 1080 C C . GLY A 1 134 ? -1.725 -12.699 -12.926 1.00 92.00 134 GLY A C 1
ATOM 1081 O O . GLY A 1 134 ? -0.499 -12.614 -12.981 1.00 92.00 134 GLY A O 1
ATOM 1082 N N . PRO A 1 135 ? -2.410 -13.425 -13.823 1.00 89.88 135 PRO A N 1
ATOM 1083 C CA . PRO A 1 135 ? -1.763 -14.268 -14.833 1.00 89.88 135 PRO A CA 1
ATOM 1084 C C . PRO A 1 135 ? -1.035 -13.476 -15.936 1.00 89.88 135 PRO A C 1
ATOM 1086 O O . PRO A 1 135 ? -0.317 -14.054 -16.750 1.00 89.88 135 PRO A O 1
ATOM 1089 N N . GLN A 1 136 ? -1.242 -12.160 -16.015 1.00 90.25 136 GLN A N 1
ATOM 1090 C CA . GLN A 1 136 ? -0.723 -11.326 -17.094 1.00 90.25 136 GLN A CA 1
ATOM 1091 C C . GLN A 1 136 ? 0.712 -10.872 -16.812 1.00 90.25 136 GLN A C 1
ATOM 1093 O O . GLN A 1 136 ? 0.953 -10.034 -15.948 1.00 90.25 136 GLN A O 1
ATOM 1098 N N . VAL A 1 137 ? 1.658 -11.391 -17.599 1.00 90.94 137 VAL A N 1
ATOM 1099 C CA . VAL A 1 137 ? 3.066 -10.970 -17.596 1.00 90.94 137 VAL A CA 1
ATOM 1100 C C . VAL A 1 137 ? 3.547 -10.802 -19.041 1.00 90.94 137 VAL A C 1
ATOM 1102 O O . VAL A 1 137 ? 3.783 -11.786 -19.751 1.00 90.94 137 VAL A O 1
ATOM 1105 N N . ASP A 1 138 ? 3.710 -9.548 -19.470 1.00 89.75 138 ASP A N 1
ATOM 1106 C CA . ASP A 1 138 ? 4.267 -9.176 -20.778 1.00 89.75 138 ASP A CA 1
ATOM 1107 C C . ASP A 1 138 ? 5.737 -8.751 -20.633 1.00 89.75 138 ASP A C 1
ATOM 1109 O O . ASP A 1 138 ? 6.048 -7.599 -20.331 1.00 89.75 138 ASP A O 1
ATOM 1113 N N . ALA A 1 139 ? 6.651 -9.707 -20.817 1.00 89.12 139 ALA A N 1
ATOM 1114 C CA . ALA A 1 139 ? 8.090 -9.476 -20.737 1.00 89.12 139 ALA A CA 1
ATOM 1115 C C . ALA A 1 139 ? 8.708 -9.298 -22.135 1.00 89.12 139 ALA A C 1
ATOM 1117 O O . ALA A 1 139 ? 8.754 -10.233 -22.946 1.00 89.12 139 ALA A O 1
ATOM 1118 N N . LYS A 1 140 ? 9.257 -8.107 -22.394 1.00 86.69 140 LYS A N 1
ATOM 1119 C CA . LYS A 1 140 ? 9.921 -7.747 -23.656 1.00 86.69 140 LYS A CA 1
ATOM 1120 C C . LYS A 1 140 ? 11.417 -7.542 -23.433 1.00 86.69 140 LYS A C 1
ATOM 1122 O O . LYS A 1 140 ? 11.819 -6.796 -22.548 1.00 86.69 140 LYS A O 1
ATOM 1127 N N . GLY A 1 141 ? 12.229 -8.206 -24.253 1.00 85.31 141 GLY A N 1
ATOM 1128 C CA . GLY A 1 141 ? 13.652 -7.905 -24.373 1.00 85.31 141 GLY A CA 1
ATOM 1129 C C . GLY A 1 141 ? 13.820 -6.775 -25.378 1.00 85.31 141 GLY A C 1
ATOM 1130 O O . GLY A 1 141 ? 13.267 -6.864 -26.473 1.00 85.31 141 GLY A O 1
ATOM 1131 N N . VAL A 1 142 ? 14.536 -5.722 -24.997 1.00 86.12 142 VAL A N 1
ATOM 1132 C CA . VAL A 1 142 ? 14.708 -4.521 -25.818 1.00 86.12 142 VAL A CA 1
ATOM 1133 C C . VAL A 1 142 ? 16.191 -4.180 -25.886 1.00 86.12 142 VAL A C 1
ATOM 1135 O O . VAL A 1 142 ? 16.867 -4.153 -24.858 1.00 86.12 142 VAL A O 1
ATOM 1138 N N . LEU A 1 143 ? 16.703 -3.943 -27.095 1.00 85.50 143 LEU A N 1
ATOM 1139 C CA . LEU A 1 143 ? 18.103 -3.578 -27.306 1.00 85.50 143 LEU A CA 1
ATOM 1140 C C . LEU A 1 143 ? 18.323 -2.103 -26.968 1.00 85.50 143 LEU A C 1
ATOM 1142 O O . LEU A 1 143 ? 17.546 -1.241 -27.385 1.00 85.50 143 LEU A O 1
ATOM 1146 N N . ALA A 1 144 ? 19.391 -1.808 -26.230 1.00 81.12 144 ALA A N 1
ATOM 1147 C CA . ALA A 1 144 ? 19.761 -0.437 -25.898 1.00 81.12 144 ALA A CA 1
ATOM 1148 C C . ALA A 1 144 ? 20.046 0.383 -27.170 1.00 81.12 144 ALA A C 1
ATOM 1150 O O . ALA A 1 144 ? 20.642 -0.127 -28.114 1.00 81.12 144 ALA A O 1
ATOM 1151 N N . GLY A 1 145 ? 19.607 1.645 -27.193 1.00 81.94 145 GLY A N 1
ATOM 1152 C CA . GLY A 1 145 ? 19.779 2.546 -28.341 1.00 81.94 145 GLY A CA 1
ATOM 1153 C C . GLY A 1 145 ? 18.834 2.290 -29.521 1.00 81.94 145 GLY A C 1
ATOM 1154 O O . GLY A 1 145 ? 18.931 2.975 -30.532 1.00 81.94 145 GLY A O 1
ATOM 1155 N N . SER A 1 146 ? 17.917 1.323 -29.414 1.00 87.44 146 SER A N 1
ATOM 1156 C CA . SER A 1 146 ? 16.892 1.089 -30.437 1.00 87.44 146 SER A CA 1
ATOM 1157 C C . SER A 1 146 ? 15.689 2.026 -30.275 1.00 87.44 146 SER A C 1
ATOM 1159 O O . SER A 1 146 ? 15.358 2.450 -29.167 1.00 87.44 146 SER A O 1
ATOM 1161 N N . ALA A 1 147 ? 14.952 2.260 -31.365 1.00 87.81 147 ALA A N 1
ATOM 1162 C CA . ALA A 1 147 ? 13.685 2.999 -31.323 1.00 87.81 147 ALA A CA 1
ATOM 1163 C C . ALA A 1 147 ? 12.654 2.363 -30.362 1.00 87.81 147 ALA A C 1
ATOM 1165 O O . ALA A 1 147 ? 11.827 3.060 -29.764 1.00 87.81 147 ALA A O 1
ATOM 1166 N N . ASP A 1 148 ? 12.724 1.041 -30.175 1.00 85.00 148 ASP A N 1
ATOM 1167 C CA . ASP A 1 148 ? 11.901 0.315 -29.211 1.00 85.00 148 ASP A CA 1
ATOM 1168 C C . ASP A 1 148 ? 12.268 0.641 -27.760 1.00 85.00 148 ASP A C 1
ATOM 1170 O O . ASP A 1 148 ? 11.365 0.793 -26.933 1.00 85.00 148 ASP A O 1
ATOM 1174 N N . ALA A 1 149 ? 13.558 0.816 -27.449 1.00 85.31 149 ALA A N 1
ATOM 1175 C CA . ALA A 1 149 ? 13.998 1.258 -26.124 1.00 85.31 149 ALA A CA 1
ATOM 1176 C C . ALA A 1 149 ? 13.424 2.637 -25.801 1.00 85.31 149 ALA A C 1
ATOM 1178 O O . ALA A 1 149 ? 12.827 2.819 -24.737 1.00 85.31 149 ALA A O 1
ATOM 1179 N N . ASP A 1 150 ? 13.504 3.571 -26.746 1.00 83.94 150 ASP A N 1
ATOM 1180 C CA . ASP A 1 150 ? 12.969 4.920 -26.568 1.00 83.94 150 ASP A CA 1
ATOM 1181 C C . ASP A 1 150 ? 11.449 4.911 -26.376 1.00 83.94 150 ASP A C 1
ATOM 1183 O O . ASP A 1 150 ? 10.913 5.639 -25.536 1.00 83.94 150 ASP A O 1
ATOM 1187 N N . ARG A 1 151 ? 10.733 4.054 -27.116 1.00 86.44 151 ARG A N 1
ATOM 1188 C CA . ARG A 1 151 ? 9.286 3.866 -26.946 1.00 86.44 151 ARG A CA 1
ATOM 1189 C C . ARG A 1 151 ? 8.948 3.327 -25.554 1.00 86.44 151 ARG A C 1
ATOM 1191 O O . ARG A 1 151 ? 8.042 3.859 -24.912 1.00 86.44 151 ARG A O 1
ATOM 1198 N N . CYS A 1 152 ? 9.671 2.318 -25.070 1.00 85.88 152 CYS A N 1
ATOM 1199 C CA . CYS A 1 152 ? 9.477 1.760 -23.730 1.00 85.88 152 CYS A CA 1
ATOM 1200 C C . CYS A 1 152 ? 9.788 2.779 -22.624 1.00 85.88 152 CYS A C 1
ATOM 1202 O O . CYS A 1 152 ? 9.026 2.887 -21.662 1.00 85.88 152 CYS A O 1
ATOM 1204 N N . VAL A 1 153 ? 10.856 3.568 -22.772 1.00 84.81 153 VAL A N 1
ATOM 1205 C CA . VAL A 1 153 ? 11.205 4.637 -21.824 1.00 84.81 153 VAL A CA 1
ATOM 1206 C C . VAL A 1 153 ? 10.128 5.719 -21.800 1.00 84.81 153 VAL A C 1
ATOM 1208 O O . VAL A 1 153 ? 9.686 6.097 -20.716 1.00 84.81 153 VAL A O 1
ATOM 1211 N N . ARG A 1 154 ? 9.637 6.173 -22.964 1.00 84.88 154 ARG A N 1
ATOM 1212 C CA . ARG A 1 154 ? 8.516 7.130 -23.037 1.00 84.88 154 ARG A CA 1
ATOM 1213 C C . ARG A 1 154 ? 7.265 6.595 -22.346 1.00 84.88 154 ARG A C 1
ATOM 1215 O O . ARG A 1 154 ? 6.616 7.336 -21.613 1.00 84.88 154 ARG A O 1
ATOM 1222 N N . TYR A 1 155 ? 6.950 5.314 -22.541 1.00 83.19 155 TYR A N 1
ATOM 1223 C CA . TYR A 1 155 ? 5.810 4.679 -21.881 1.00 83.19 155 TYR A CA 1
ATOM 1224 C C . TYR A 1 155 ? 5.959 4.676 -20.353 1.00 83.19 155 TYR A C 1
ATOM 1226 O O . TYR A 1 155 ? 5.021 5.033 -19.651 1.00 83.19 155 TYR A O 1
ATOM 1234 N N . LEU A 1 156 ? 7.141 4.347 -19.826 1.00 84.06 156 LEU A N 1
ATOM 1235 C CA . LEU A 1 156 ? 7.411 4.392 -18.384 1.00 84.06 156 LEU A CA 1
ATOM 1236 C C . LEU A 1 156 ? 7.392 5.824 -17.828 1.00 84.06 156 LEU A C 1
ATOM 1238 O O . LEU A 1 156 ? 6.862 6.067 -16.746 1.00 84.06 156 LEU A O 1
ATOM 1242 N N . ALA A 1 157 ? 7.937 6.787 -18.572 1.00 83.06 157 ALA A N 1
ATOM 1243 C CA . ALA A 1 157 ? 7.990 8.189 -18.165 1.00 83.06 157 ALA A CA 1
ATOM 1244 C C . ALA A 1 157 ? 6.611 8.874 -18.175 1.00 83.06 157 ALA A C 1
ATOM 1246 O O . ALA A 1 157 ? 6.405 9.823 -17.419 1.00 83.06 157 ALA A O 1
ATOM 1247 N N . LYS A 1 158 ? 5.651 8.367 -18.965 1.00 81.12 158 LYS A N 1
ATOM 1248 C CA . LYS A 1 158 ? 4.254 8.846 -19.032 1.00 81.12 158 LYS A CA 1
ATOM 1249 C C . LYS A 1 158 ? 3.603 8.996 -17.651 1.00 81.12 158 LYS A C 1
ATOM 1251 O O . LYS A 1 158 ? 2.743 9.853 -17.473 1.00 81.12 158 LYS A O 1
ATOM 1256 N N . TYR A 1 159 ? 4.009 8.174 -16.684 1.00 73.06 159 TYR A N 1
ATOM 1257 C CA . TYR A 1 159 ? 3.401 8.100 -15.353 1.00 73.06 159 TYR A CA 1
ATOM 1258 C C . TYR A 1 159 ? 4.146 8.886 -14.275 1.00 73.06 159 TYR A C 1
ATOM 1260 O O . TYR A 1 159 ? 3.764 8.836 -13.108 1.00 73.06 159 TYR A O 1
ATOM 1268 N N . LEU A 1 160 ? 5.193 9.626 -14.649 1.00 74.69 160 LEU A N 1
ATOM 1269 C CA . LEU A 1 160 ? 5.907 10.500 -13.720 1.00 74.69 160 LEU A CA 1
ATOM 1270 C C . LEU A 1 160 ? 5.050 11.687 -13.255 1.00 74.69 160 LEU A C 1
ATOM 1272 O O . LEU A 1 160 ? 5.280 12.190 -12.160 1.00 74.69 160 LEU A O 1
ATOM 1276 N N . THR A 1 161 ? 4.090 12.131 -14.074 1.00 70.19 161 THR A N 1
ATOM 1277 C CA . THR A 1 161 ? 3.360 13.396 -13.871 1.00 70.19 161 THR A CA 1
ATOM 1278 C C . THR A 1 161 ? 1.842 13.264 -13.738 1.00 70.19 161 THR A C 1
ATOM 1280 O O . THR A 1 161 ? 1.208 14.245 -13.379 1.00 70.19 161 THR A O 1
ATOM 1283 N N . LYS A 1 162 ? 1.246 12.100 -14.023 1.00 70.62 162 LYS A N 1
ATOM 1284 C CA . LYS A 1 162 ? -0.214 11.876 -13.925 1.00 70.62 162 LYS A CA 1
ATOM 1285 C C . LYS A 1 162 ? -0.584 11.298 -12.582 1.00 70.62 162 LYS A C 1
ATOM 1287 O O . LYS A 1 162 ? 0.125 10.374 -12.207 1.00 70.62 162 LYS A O 1
ATOM 1292 N N . ASP A 1 163 ? -1.682 11.668 -11.927 1.00 72.06 163 ASP A N 1
ATOM 1293 C CA . ASP A 1 163 ? -2.123 10.996 -10.691 1.00 72.06 163 ASP A CA 1
ATOM 1294 C C . ASP A 1 163 ? -2.667 9.571 -10.916 1.00 72.06 163 ASP A C 1
ATOM 1296 O O . ASP A 1 163 ? -3.019 9.197 -12.034 1.00 72.06 163 ASP A O 1
ATOM 1300 N N . ILE A 1 164 ? -2.680 8.724 -9.870 1.00 73.19 164 ILE A N 1
ATOM 1301 C CA . ILE A 1 164 ? -3.149 7.319 -9.968 1.00 73.19 164 ILE A CA 1
ATOM 1302 C C . ILE A 1 164 ? -4.617 7.308 -10.392 1.00 73.19 164 ILE A C 1
ATOM 1304 O O . ILE A 1 164 ? -4.977 6.624 -11.347 1.00 73.19 164 ILE A O 1
ATOM 1308 N N . ALA A 1 165 ? -5.449 8.101 -9.716 1.00 71.12 165 ALA A N 1
ATOM 1309 C CA . ALA A 1 165 ? -6.868 8.211 -10.037 1.00 71.12 165 ALA A CA 1
ATOM 1310 C C . ALA A 1 165 ? -7.136 8.829 -11.423 1.00 71.12 165 ALA A C 1
ATOM 1312 O O . ALA A 1 165 ? -8.147 8.515 -12.041 1.00 71.12 165 ALA A O 1
ATOM 1313 N N . GLU A 1 166 ? -6.217 9.642 -11.947 1.00 73.44 166 GLU A N 1
ATOM 1314 C CA . GLU A 1 166 ? -6.326 10.265 -13.275 1.00 73.44 166 GLU A CA 1
ATOM 1315 C C . GLU A 1 166 ? -5.902 9.335 -14.423 1.00 73.44 166 GLU A C 1
ATOM 1317 O O . GLU A 1 166 ? -6.024 9.687 -15.598 1.00 73.44 166 GLU A O 1
ATOM 1322 N N . CYS A 1 167 ? -5.393 8.135 -14.119 1.00 69.75 167 CYS A N 1
ATOM 1323 C CA . CYS A 1 167 ? -5.013 7.165 -15.146 1.00 69.75 167 CYS A CA 1
ATOM 1324 C C . CYS A 1 167 ? -6.230 6.524 -15.842 1.00 69.75 167 CYS A C 1
ATOM 1326 O O . CYS A 1 167 ? -6.059 5.885 -16.878 1.00 69.75 167 CYS A O 1
ATOM 1328 N N . HIS A 1 168 ? -7.448 6.714 -15.318 1.00 73.44 168 HIS A N 1
ATOM 1329 C CA . HIS A 1 168 ? -8.676 6.129 -15.853 1.00 73.44 168 HIS A CA 1
ATOM 1330 C C . HIS A 1 168 ? -9.780 7.187 -16.012 1.00 73.44 168 HIS A C 1
ATOM 1332 O O . HIS A 1 168 ? -10.232 7.771 -15.029 1.00 73.44 168 HIS A O 1
ATOM 1338 N N . ALA A 1 169 ? -10.270 7.383 -17.239 1.00 77.75 169 ALA A N 1
ATOM 1339 C CA . ALA A 1 169 ? -11.442 8.216 -17.501 1.00 77.75 169 ALA A CA 1
ATOM 1340 C C . ALA A 1 169 ? -12.730 7.457 -17.141 1.00 77.75 169 ALA A C 1
ATOM 1342 O O . ALA A 1 169 ? -12.931 6.314 -17.548 1.00 77.75 169 ALA A O 1
ATOM 1343 N N . VAL A 1 170 ? -13.599 8.077 -16.344 1.00 83.69 170 VAL A N 1
ATOM 1344 C CA . VAL A 1 170 ? -14.932 7.536 -16.055 1.00 83.69 170 VAL A CA 1
ATOM 1345 C C . VAL A 1 170 ? -15.875 7.999 -17.161 1.00 83.69 170 VAL A C 1
ATOM 1347 O O . VAL A 1 170 ? -16.206 9.175 -17.236 1.00 83.69 170 VAL A O 1
ATOM 1350 N N . GLU A 1 171 ? -16.290 7.071 -18.016 1.00 88.69 171 GLU A N 1
ATOM 1351 C CA . GLU A 1 171 ? -17.129 7.333 -19.194 1.00 88.69 171 GLU A CA 1
ATOM 1352 C C . GLU A 1 171 ? -18.585 6.886 -18.984 1.00 88.69 171 GLU A C 1
ATOM 1354 O O . GLU A 1 171 ? -19.475 7.271 -19.734 1.00 88.69 171 GLU A O 1
ATOM 1359 N N . THR A 1 172 ? -18.842 6.056 -17.967 1.00 91.12 172 THR A N 1
ATOM 1360 C CA . THR A 1 172 ? -20.161 5.463 -17.699 1.00 91.12 172 THR A CA 1
ATOM 1361 C C . THR A 1 172 ? -20.508 5.475 -16.212 1.00 91.12 172 THR A C 1
ATOM 1363 O O . THR A 1 172 ? -19.634 5.335 -15.351 1.00 91.12 172 THR A O 1
ATOM 1366 N N . ASP A 1 173 ? -21.803 5.491 -15.888 1.00 92.25 173 ASP A N 1
ATOM 1367 C CA . ASP A 1 173 ? -22.277 5.388 -14.498 1.00 92.25 173 ASP A CA 1
ATOM 1368 C C . ASP A 1 173 ? -21.832 4.092 -13.812 1.00 92.25 173 ASP A C 1
ATOM 1370 O O . ASP A 1 173 ? -21.629 4.037 -12.598 1.00 92.25 173 ASP A O 1
ATOM 1374 N N . ALA A 1 174 ? -21.682 3.010 -14.581 1.00 90.31 174 ALA A N 1
ATOM 1375 C CA . ALA A 1 174 ? -21.197 1.741 -14.056 1.00 90.31 174 ALA A CA 1
ATOM 1376 C C . ALA A 1 174 ? -19.734 1.839 -13.597 1.00 90.31 174 ALA A C 1
ATOM 1378 O O . ALA A 1 174 ? -19.392 1.269 -12.558 1.00 90.31 174 ALA A O 1
ATOM 1379 N N . GLN A 1 175 ? -18.892 2.567 -14.339 1.00 89.94 175 GLN A N 1
ATOM 1380 C CA . GLN A 1 175 ? -17.518 2.868 -13.933 1.00 89.94 175 GLN A CA 1
ATOM 1381 C C . GLN A 1 175 ? -17.500 3.818 -12.732 1.00 89.94 175 GLN A C 1
ATOM 1383 O O . GLN A 1 175 ? -16.761 3.550 -11.790 1.00 89.94 175 GLN A O 1
ATOM 1388 N N . ALA A 1 176 ? -18.354 4.848 -12.705 1.00 90.44 176 ALA A N 1
ATOM 1389 C CA . ALA A 1 176 ? -18.466 5.759 -11.563 1.00 90.44 176 ALA A CA 1
ATOM 1390 C C . ALA A 1 176 ? -18.808 4.996 -10.272 1.00 90.44 176 ALA A C 1
ATOM 1392 O O . ALA A 1 176 ? -18.067 5.054 -9.292 1.00 90.44 176 ALA A O 1
ATOM 1393 N N . ARG A 1 177 ? -19.860 4.163 -10.307 1.00 92.56 177 ARG A N 1
ATOM 1394 C CA . ARG A 1 177 ? -20.243 3.293 -9.180 1.00 92.56 177 ARG A CA 1
ATOM 1395 C C . ARG A 1 177 ? -19.146 2.309 -8.786 1.00 92.56 177 ARG A C 1
ATOM 1397 O O . ARG A 1 177 ? -19.054 1.945 -7.618 1.00 92.56 177 ARG A O 1
ATOM 1404 N N . HIS A 1 178 ? -18.346 1.836 -9.743 1.00 92.12 178 HIS A N 1
ATOM 1405 C CA . HIS A 1 178 ? -17.212 0.960 -9.447 1.00 92.12 178 HIS A CA 1
ATOM 1406 C C . HIS A 1 178 ? -16.135 1.691 -8.644 1.00 92.12 178 HIS A C 1
ATOM 1408 O O . HIS A 1 178 ? -15.628 1.120 -7.681 1.00 92.12 178 HIS A O 1
ATOM 1414 N N . VAL A 1 179 ? -15.823 2.940 -9.004 1.00 91.56 179 VAL A N 1
ATOM 1415 C CA . VAL A 1 179 ? -14.868 3.763 -8.250 1.00 91.56 179 VAL A CA 1
ATOM 1416 C C . VAL A 1 179 ? -15.388 4.027 -6.841 1.00 91.56 179 VAL A C 1
ATOM 1418 O O . VAL A 1 179 ? -14.661 3.768 -5.888 1.00 91.56 179 VAL A O 1
ATOM 1421 N N . GLU A 1 180 ? -16.648 4.450 -6.694 1.00 92.62 180 GLU A N 1
ATOM 1422 C CA . GLU A 1 180 ? -17.225 4.721 -5.368 1.00 92.62 180 GLU A CA 1
ATOM 1423 C C . GLU A 1 180 ? -17.209 3.488 -4.467 1.00 92.62 180 GLU A C 1
ATOM 1425 O O . GLU A 1 180 ? -16.791 3.572 -3.319 1.00 92.62 180 GLU A O 1
ATOM 1430 N N . ARG A 1 181 ? -17.578 2.314 -4.991 1.00 94.44 181 ARG A N 1
ATOM 1431 C CA . ARG A 1 181 ? -17.545 1.071 -4.206 1.00 94.44 181 ARG A CA 1
ATOM 1432 C C . ARG A 1 181 ? -16.132 0.659 -3.795 1.00 94.44 181 ARG A C 1
ATOM 1434 O O . ARG A 1 181 ? -15.959 0.126 -2.704 1.00 94.44 181 ARG A O 1
ATOM 1441 N N . LEU A 1 182 ? -15.130 0.896 -4.645 1.00 94.31 182 LEU A N 1
ATOM 1442 C CA . LEU A 1 182 ? -13.736 0.633 -4.288 1.00 94.31 182 LEU A CA 1
ATOM 1443 C C . LEU A 1 182 ? -13.238 1.609 -3.218 1.00 94.31 182 LEU A C 1
ATOM 1445 O O . LEU A 1 182 ? -12.583 1.180 -2.275 1.00 94.31 182 LEU A O 1
ATOM 1449 N N . VAL A 1 183 ? -13.550 2.900 -3.353 1.00 93.94 183 VAL A N 1
ATOM 1450 C CA . VAL A 1 183 ? -13.185 3.928 -2.367 1.00 93.94 183 VAL A CA 1
ATOM 1451 C C . VAL A 1 183 ? -13.869 3.662 -1.028 1.00 93.94 183 VAL A C 1
ATOM 1453 O O . VAL A 1 183 ? -13.220 3.768 0.007 1.00 93.94 183 VAL A O 1
ATOM 1456 N N . GLU A 1 184 ? -15.134 3.247 -1.044 1.00 95.06 184 GLU A N 1
ATOM 1457 C CA . GLU A 1 184 ? -15.876 2.899 0.168 1.00 95.06 184 GLU A CA 1
ATOM 1458 C C . GLU A 1 184 ? -15.306 1.654 0.856 1.00 95.06 184 GLU A C 1
ATOM 1460 O O . GLU A 1 184 ? -15.140 1.649 2.071 1.00 95.06 184 GLU A O 1
ATOM 1465 N N . ALA A 1 185 ? -14.911 0.623 0.102 1.00 95.50 185 ALA A N 1
ATOM 1466 C CA . ALA A 1 185 ? -14.199 -0.515 0.686 1.00 95.50 185 ALA A CA 1
ATOM 1467 C C . ALA A 1 185 ? -12.851 -0.078 1.283 1.00 95.50 185 ALA A C 1
ATOM 1469 O O . ALA A 1 185 ? -12.559 -0.345 2.447 1.00 95.50 185 ALA A O 1
ATOM 1470 N N . LEU A 1 186 ? -12.053 0.675 0.517 1.00 96.06 186 LEU A N 1
ATOM 1471 C CA . LEU A 1 186 ? -10.772 1.212 0.975 1.00 96.06 186 LEU A CA 1
ATOM 1472 C C . LEU A 1 186 ? -10.907 2.063 2.234 1.00 96.06 186 LEU A C 1
ATOM 1474 O O . LEU A 1 186 ? -9.973 2.090 3.028 1.00 96.06 186 LEU A O 1
ATOM 1478 N N . ARG A 1 187 ? -12.028 2.761 2.429 1.00 96.06 187 ARG A N 1
ATOM 1479 C CA . ARG A 1 187 ? -12.267 3.612 3.596 1.00 96.06 187 ARG A CA 1
ATOM 1480 C C . ARG A 1 187 ? -12.095 2.848 4.908 1.00 96.06 187 ARG A C 1
ATOM 1482 O O . ARG A 1 187 ? -11.495 3.397 5.830 1.00 96.06 187 ARG A O 1
ATOM 1489 N N . PHE A 1 188 ? -12.561 1.600 4.976 1.00 96.12 188 PHE A N 1
ATOM 1490 C CA . PHE A 1 188 ? -12.616 0.816 6.214 1.00 96.12 188 PHE A CA 1
ATOM 1491 C C . PHE A 1 188 ? -11.626 -0.352 6.293 1.00 96.12 188 PHE A C 1
ATOM 1493 O O . PHE A 1 188 ? -11.443 -0.906 7.375 1.00 96.12 188 PHE A O 1
ATOM 1500 N N . GLU A 1 189 ? -10.942 -0.716 5.207 1.00 97.00 189 GLU A N 1
ATOM 1501 C CA . GLU A 1 189 ? -9.875 -1.725 5.276 1.00 97.00 189 GLU A CA 1
ATOM 1502 C C . GLU A 1 189 ? -8.642 -1.181 6.026 1.00 97.00 189 GLU A C 1
ATOM 1504 O O . GLU A 1 189 ? -8.238 -0.045 5.779 1.00 97.00 189 GLU A O 1
ATOM 1509 N N . PRO A 1 190 ? -8.006 -1.924 6.947 1.00 97.00 190 PRO A N 1
ATOM 1510 C CA . PRO A 1 190 ? -6.783 -1.460 7.599 1.00 97.00 190 PRO A CA 1
ATOM 1511 C C . PRO A 1 190 ? -5.611 -1.335 6.612 1.00 97.00 190 PRO A C 1
ATOM 1513 O O . PRO A 1 190 ? -5.268 -2.282 5.912 1.00 97.00 190 PRO A O 1
ATOM 1516 N N . CYS A 1 191 ? -4.950 -0.172 6.554 1.00 96.31 191 CYS A N 1
ATOM 1517 C CA . CYS A 1 191 ? -3.808 0.040 5.647 1.00 96.31 191 CYS A CA 1
ATOM 1518 C C . CYS A 1 191 ? -2.430 -0.253 6.265 1.00 96.31 191 CYS A C 1
ATOM 1520 O O . CYS A 1 191 ? -1.428 -0.324 5.551 1.00 96.31 191 CYS A O 1
ATOM 1522 N N . SER A 1 192 ? -2.345 -0.298 7.596 1.00 96.06 192 SER A N 1
ATOM 1523 C CA . SER A 1 192 ? -1.113 -0.448 8.384 1.00 96.06 192 SER A CA 1
ATOM 1524 C C . SER A 1 192 ? -1.453 -0.795 9.842 1.00 96.06 192 SER A C 1
ATOM 1526 O O . SER A 1 192 ? -2.590 -0.559 10.251 1.00 96.06 192 SER A O 1
ATOM 1528 N N . PRO A 1 193 ? -0.484 -1.250 10.661 1.00 97.44 193 PRO A N 1
ATOM 1529 C CA . PRO A 1 193 ? -0.688 -1.473 12.102 1.00 97.44 193 PRO A CA 1
ATOM 1530 C C . PRO A 1 193 ? -1.250 -0.255 12.849 1.00 97.44 193 PRO A C 1
ATOM 1532 O O . PRO A 1 193 ? -2.048 -0.379 13.763 1.00 97.44 193 PRO A O 1
ATOM 1535 N N . ARG A 1 194 ? -0.902 0.955 12.398 1.00 97.19 194 ARG A N 1
ATOM 1536 C CA . ARG A 1 194 ? -1.323 2.233 13.004 1.00 97.19 194 ARG A CA 1
ATOM 1537 C C . ARG A 1 194 ? -2.652 2.771 12.466 1.00 97.19 194 ARG A C 1
ATOM 1539 O O . ARG A 1 194 ? -2.968 3.949 12.639 1.00 97.19 194 ARG A O 1
ATOM 1546 N N . CYS A 1 195 ? -3.372 1.984 11.671 1.00 97.56 195 CYS A N 1
ATOM 1547 C CA . CYS A 1 195 ? -4.573 2.453 10.995 1.00 97.56 195 CYS A CA 1
ATOM 1548 C C . CYS A 1 195 ? -5.742 2.561 11.981 1.00 97.56 195 CYS A C 1
ATOM 1550 O O . CYS A 1 195 ? -6.102 1.582 12.618 1.00 97.56 195 CYS A O 1
ATOM 1552 N N . ALA A 1 196 ? -6.406 3.719 12.032 1.00 97.25 196 ALA A N 1
ATOM 1553 C CA . ALA A 1 196 ? -7.591 3.936 12.872 1.00 97.25 196 ALA A CA 1
ATOM 1554 C C . ALA A 1 196 ? -8.737 2.937 12.610 1.00 97.25 196 ALA A C 1
ATOM 1556 O O . ALA A 1 196 ? -9.615 2.774 13.450 1.00 97.25 196 ALA A O 1
ATOM 1557 N N . ASN A 1 197 ? -8.733 2.263 11.456 1.00 97.69 197 ASN A N 1
ATOM 1558 C CA . ASN A 1 197 ? -9.733 1.256 11.118 1.00 97.69 197 ASN A CA 1
ATOM 1559 C C . ASN A 1 197 ? -9.673 0.018 12.019 1.00 97.69 197 ASN A C 1
ATOM 1561 O O . ASN A 1 197 ? -10.687 -0.661 12.114 1.00 97.69 197 ASN A O 1
ATOM 1565 N N . TRP A 1 198 ? -8.565 -0.249 12.722 1.00 98.19 198 TRP A N 1
ATOM 1566 C CA . TRP A 1 198 ? -8.502 -1.352 13.692 1.00 98.19 198 TRP A CA 1
ATOM 1567 C C . TRP A 1 198 ? -9.562 -1.240 14.789 1.00 98.19 198 TRP A C 1
ATOM 1569 O O . TRP A 1 198 ? -10.150 -2.251 15.166 1.00 98.19 198 TRP A O 1
ATOM 1579 N N . LEU A 1 199 ? -9.932 -0.014 15.177 1.00 97.94 199 LEU A N 1
ATOM 1580 C CA . LEU A 1 199 ? -11.003 0.230 16.147 1.00 97.94 199 LEU A CA 1
ATOM 1581 C C . LEU A 1 199 ? -12.361 -0.312 15.670 1.00 97.94 199 LEU A C 1
ATOM 1583 O O . LEU A 1 199 ? -13.174 -0.724 16.485 1.00 97.94 199 LEU A O 1
ATOM 1587 N N . ARG A 1 200 ? -12.605 -0.379 14.353 1.00 97.56 200 ARG A N 1
ATOM 1588 C CA . ARG A 1 200 ? -13.820 -0.991 13.774 1.00 97.56 200 ARG A CA 1
ATOM 1589 C C . ARG A 1 200 ? -13.884 -2.498 14.028 1.00 97.56 200 ARG A C 1
ATOM 1591 O O . ARG A 1 200 ? -14.971 -3.064 14.131 1.00 97.56 200 ARG A O 1
ATOM 1598 N N . TYR A 1 201 ? -12.719 -3.130 14.105 1.00 97.69 201 TYR A N 1
ATOM 1599 C CA . TYR A 1 201 ? -12.534 -4.572 14.271 1.00 97.69 201 TYR A CA 1
ATOM 1600 C C . TYR A 1 201 ? -12.188 -4.946 15.719 1.00 97.69 201 TYR A C 1
ATOM 1602 O O . TYR A 1 201 ? -11.851 -6.088 15.996 1.00 97.69 201 TYR A O 1
ATOM 1610 N N . GLY A 1 202 ? -12.295 -3.984 16.640 1.00 97.44 202 GLY A N 1
ATOM 1611 C CA . GLY A 1 202 ? -12.118 -4.190 18.071 1.00 97.44 202 GLY A CA 1
ATOM 1612 C C . GLY A 1 202 ? -10.687 -4.379 18.535 1.00 97.44 202 GLY A C 1
ATOM 1613 O O . GLY A 1 202 ? -10.469 -4.978 19.577 1.00 97.44 202 GLY A O 1
ATOM 1614 N N . ILE A 1 203 ? -9.729 -3.836 17.790 1.00 97.88 203 ILE A N 1
ATOM 1615 C CA . ILE A 1 203 ? -8.312 -3.861 18.145 1.00 97.88 203 ILE A CA 1
ATOM 1616 C C . ILE A 1 203 ? -7.805 -2.427 18.199 1.00 97.88 203 ILE A C 1
ATOM 1618 O O . ILE A 1 203 ? -8.159 -1.588 17.362 1.00 97.88 203 ILE A O 1
ATOM 1622 N N . GLN A 1 204 ? -6.954 -2.128 19.170 1.00 97.81 204 GLN A N 1
ATOM 1623 C CA . GLN A 1 204 ? -6.284 -0.839 19.205 1.00 97.81 204 GLN A CA 1
ATOM 1624 C C . GLN A 1 204 ? -5.166 -0.808 18.156 1.00 97.81 204 GLN A C 1
ATOM 1626 O O . GLN A 1 204 ? -4.350 -1.729 18.100 1.00 97.81 204 GLN A O 1
ATOM 1631 N N . PRO A 1 205 ? -5.086 0.240 17.317 1.00 97.75 205 PRO A N 1
ATOM 1632 C CA . PRO A 1 205 ? -3.960 0.389 16.406 1.00 97.75 205 PRO A CA 1
ATOM 1633 C C . PRO A 1 205 ? -2.647 0.543 17.179 1.00 97.75 205 PRO A C 1
ATOM 1635 O O . PRO A 1 205 ? -2.640 1.089 18.279 1.00 97.75 205 PRO A O 1
ATOM 1638 N N . ASP A 1 206 ? -1.526 0.160 16.564 1.00 97.50 206 ASP A N 1
ATOM 1639 C CA . ASP A 1 206 ? -0.191 0.444 17.106 1.00 97.50 206 ASP A CA 1
ATOM 1640 C C . ASP A 1 206 ? -0.048 1.953 17.389 1.00 97.50 206 ASP A C 1
ATOM 1642 O O . ASP A 1 206 ? -0.282 2.790 16.505 1.00 97.50 206 ASP A O 1
ATOM 1646 N N . ASN A 1 207 ? 0.353 2.285 18.620 1.00 95.56 207 ASN A N 1
ATOM 1647 C CA . ASN A 1 207 ? 0.468 3.646 19.143 1.00 95.56 207 ASN A CA 1
ATOM 1648 C C . ASN A 1 207 ? -0.826 4.474 18.942 1.00 95.56 207 ASN A C 1
ATOM 1650 O O . ASN A 1 207 ? -0.835 5.433 18.145 1.00 95.56 207 ASN A O 1
ATOM 1654 N N . PRO A 1 208 ? -1.930 4.092 19.616 1.00 96.56 208 PRO A N 1
ATOM 1655 C CA . PRO A 1 208 ? -3.223 4.734 19.445 1.00 96.56 208 PRO A CA 1
ATOM 1656 C C . PRO A 1 208 ? -3.183 6.173 19.972 1.00 96.56 208 PRO A C 1
ATOM 1658 O O . PRO A 1 208 ? -2.366 6.534 20.817 1.00 96.56 208 PRO A O 1
ATOM 1661 N N . LYS A 1 209 ? -4.044 7.034 19.427 1.00 95.56 209 LYS A N 1
ATOM 1662 C CA . LYS A 1 209 ? -4.141 8.441 19.837 1.00 95.56 209 LYS A CA 1
ATOM 1663 C C . LYS A 1 209 ? -5.595 8.824 20.056 1.00 95.56 209 LYS A C 1
ATOM 1665 O O . LYS A 1 209 ? -6.432 8.335 19.293 1.00 95.56 209 LYS A O 1
ATOM 1670 N N . PRO A 1 210 ? -5.877 9.776 20.961 1.00 96.56 210 PRO A N 1
ATOM 1671 C CA . PRO A 1 210 ? -7.220 10.311 21.117 1.00 96.56 210 PRO A CA 1
ATOM 1672 C C . PRO A 1 210 ? -7.752 10.852 19.785 1.00 96.56 210 PRO A C 1
ATOM 1674 O O . PRO A 1 210 ? -7.028 11.472 18.994 1.00 96.56 210 PRO A O 1
ATOM 1677 N N . GLY A 1 211 ? -9.035 10.601 19.528 1.00 94.62 211 GLY A N 1
ATOM 1678 C CA . GLY A 1 211 ? -9.734 11.082 18.335 1.00 94.62 211 GLY A CA 1
ATOM 1679 C C . GLY A 1 211 ? -9.437 10.318 17.038 1.00 94.62 211 GLY A C 1
ATOM 1680 O O . GLY A 1 211 ? -9.794 10.801 15.961 1.00 94.62 211 GLY A O 1
ATOM 1681 N N . MET A 1 212 ? -8.797 9.143 17.086 1.00 96.50 212 MET A N 1
ATOM 1682 C CA . MET A 1 212 ? -8.830 8.215 15.950 1.00 96.50 212 MET A CA 1
ATOM 1683 C C . MET A 1 212 ? -10.258 7.692 15.740 1.00 96.50 212 MET A C 1
ATOM 1685 O O . MET A 1 212 ? -10.922 7.282 16.687 1.00 96.50 212 MET A O 1
ATOM 1689 N N . VAL A 1 213 ? -10.721 7.705 14.486 1.00 95.56 213 VAL A N 1
ATOM 1690 C CA . VAL A 1 213 ? -12.072 7.276 14.098 1.00 95.56 213 VAL A CA 1
ATOM 1691 C C . VAL A 1 213 ? -11.979 6.365 12.868 1.00 95.56 213 VAL A C 1
ATOM 1693 O O . VAL A 1 213 ? -11.331 6.754 11.881 1.00 95.56 213 VAL A O 1
ATOM 1696 N N . PRO A 1 214 ? -12.617 5.178 12.876 1.00 96.50 214 PRO A N 1
ATOM 1697 C CA . PRO A 1 214 ? -12.735 4.339 11.691 1.00 96.50 214 PRO A CA 1
ATOM 1698 C C . PRO A 1 214 ? -13.275 5.087 10.472 1.00 96.50 214 PRO A C 1
ATOM 1700 O O . PRO A 1 214 ? -14.212 5.876 10.559 1.00 96.50 214 PRO A O 1
ATOM 1703 N N . GLY A 1 215 ? -12.683 4.838 9.310 1.00 95.25 215 GLY A N 1
ATOM 1704 C CA . GLY A 1 215 ? -13.042 5.488 8.053 1.00 95.25 215 GLY A CA 1
ATOM 1705 C C . GLY A 1 215 ? -12.407 6.861 7.823 1.00 95.25 215 GLY A C 1
ATOM 1706 O O . GLY A 1 215 ? -12.629 7.447 6.765 1.00 95.25 215 GLY A O 1
ATOM 1707 N N . TYR A 1 216 ? -11.613 7.368 8.774 1.00 94.88 216 TYR A N 1
ATOM 1708 C CA . TYR A 1 216 ? -10.947 8.678 8.705 1.00 94.88 216 TYR A CA 1
ATOM 1709 C C . TYR A 1 216 ? -9.428 8.587 8.924 1.00 94.88 216 TYR A C 1
ATOM 1711 O O . TYR A 1 216 ? -8.778 9.533 9.383 1.00 94.88 216 TYR A O 1
ATOM 1719 N N . CYS A 1 217 ? -8.820 7.447 8.584 1.00 95.12 217 CYS A N 1
ATOM 1720 C CA . CYS A 1 217 ? -7.371 7.298 8.656 1.00 95.12 217 CYS A CA 1
ATOM 1721 C C . CYS A 1 217 ? -6.663 8.314 7.735 1.00 95.12 217 CYS A C 1
ATOM 1723 O O . CYS A 1 217 ? -6.964 8.443 6.550 1.00 95.12 217 CYS A O 1
ATOM 1725 N N . ARG A 1 218 ? -5.654 9.013 8.276 1.00 92.25 218 ARG A N 1
ATOM 1726 C CA . ARG A 1 218 ? -4.909 10.080 7.575 1.00 92.25 218 ARG A CA 1
ATOM 1727 C C . ARG A 1 218 ? -3.927 9.570 6.511 1.00 92.25 218 ARG A C 1
ATOM 1729 O O . ARG A 1 218 ? -3.300 10.379 5.821 1.00 92.25 218 ARG A O 1
ATOM 1736 N N . SER A 1 219 ? -3.746 8.253 6.405 1.00 93.12 219 SER A N 1
ATOM 1737 C CA . SER A 1 219 ? -2.834 7.642 5.440 1.00 93.12 219 SER A CA 1
ATOM 1738 C C . SER A 1 219 ? -3.225 7.993 4.008 1.00 93.12 219 SER A C 1
ATOM 1740 O O . SER A 1 219 ? -4.401 8.060 3.654 1.00 93.12 219 SER A O 1
ATOM 1742 N N . LYS A 1 220 ? -2.215 8.160 3.150 1.00 92.19 220 LYS A N 1
ATOM 1743 C CA . LYS A 1 220 ? -2.414 8.370 1.712 1.00 92.19 220 LYS A CA 1
ATOM 1744 C C . LYS A 1 220 ? -3.215 7.235 1.070 1.00 92.19 220 LYS A C 1
ATOM 1746 O O . LYS A 1 220 ? -3.958 7.503 0.140 1.00 92.19 220 LYS A O 1
ATOM 1751 N N . ALA A 1 221 ? -3.128 6.012 1.597 1.00 92.94 221 ALA A N 1
ATOM 1752 C CA . ALA A 1 221 ? -3.842 4.845 1.071 1.00 92.94 221 ALA A CA 1
ATOM 1753 C C . ALA A 1 221 ? -5.361 5.067 0.936 1.00 92.94 221 ALA A C 1
ATOM 1755 O O . ALA A 1 221 ? -5.957 4.613 -0.035 1.00 92.94 221 ALA A O 1
ATOM 1756 N N . HIS A 1 222 ? -5.967 5.804 1.873 1.00 94.25 222 HIS A N 1
ATOM 1757 C CA . HIS A 1 222 ? -7.414 6.045 1.911 1.00 94.25 222 HIS A CA 1
ATOM 1758 C C . HIS A 1 222 ? -7.864 7.240 1.073 1.00 94.25 222 HIS A C 1
ATOM 1760 O O . HIS A 1 222 ? -9.060 7.488 0.939 1.00 94.25 222 HIS A O 1
ATOM 1766 N N . ARG A 1 223 ? -6.930 8.009 0.502 1.00 90.81 223 ARG A N 1
ATOM 1767 C CA . ARG A 1 223 ? -7.299 9.111 -0.386 1.00 90.81 223 ARG A CA 1
ATOM 1768 C C . ARG A 1 223 ? -7.712 8.546 -1.734 1.00 90.81 223 ARG A C 1
ATOM 1770 O O . ARG A 1 223 ? -7.008 7.711 -2.306 1.00 90.81 223 ARG A O 1
ATOM 1777 N N . ARG A 1 224 ? -8.803 9.082 -2.279 1.00 89.25 224 ARG A N 1
ATOM 1778 C CA . ARG A 1 224 ? -9.311 8.729 -3.611 1.00 89.25 224 ARG A CA 1
ATOM 1779 C C . ARG A 1 224 ? -8.220 8.783 -4.682 1.00 89.25 224 ARG A C 1
ATOM 1781 O O . ARG A 1 224 ? -8.126 7.873 -5.492 1.00 89.25 224 ARG A O 1
ATOM 1788 N N . GLU A 1 225 ? -7.364 9.801 -4.630 1.00 87.12 225 GLU A N 1
ATOM 1789 C CA . GLU A 1 225 ? -6.242 10.016 -5.556 1.00 87.12 225 GLU A CA 1
ATOM 1790 C C . GLU A 1 225 ? -5.244 8.855 -5.612 1.00 87.12 225 GLU A C 1
ATOM 1792 O O . GLU A 1 225 ? -4.539 8.714 -6.607 1.00 87.12 225 GLU A O 1
ATOM 1797 N N . HIS A 1 226 ? -5.165 8.037 -4.559 1.00 88.94 226 HIS A N 1
ATOM 1798 C CA . HIS A 1 226 ? -4.180 6.968 -4.420 1.00 88.94 226 HIS A CA 1
ATOM 1799 C C . HIS A 1 226 ? -4.764 5.560 -4.571 1.00 88.94 226 HIS A C 1
ATOM 1801 O O . HIS A 1 226 ? -3.988 4.625 -4.758 1.00 88.94 226 HIS A O 1
ATOM 1807 N N . LEU A 1 227 ? -6.094 5.401 -4.523 1.00 91.25 227 LEU A N 1
ATOM 1808 C CA . LEU A 1 227 ? -6.793 4.125 -4.742 1.00 91.25 227 LEU A CA 1
ATOM 1809 C C . LEU A 1 227 ? -6.155 2.941 -3.982 1.00 91.25 227 LEU A C 1
ATOM 1811 O O . LEU A 1 227 ? -5.921 1.880 -4.553 1.00 91.25 227 LEU A O 1
ATOM 1815 N N . GLY A 1 228 ? -5.810 3.135 -2.705 1.00 91.88 228 GLY A N 1
ATOM 1816 C CA . GLY A 1 228 ? -5.177 2.112 -1.862 1.00 91.88 228 GLY A CA 1
ATOM 1817 C C . GLY A 1 228 ? -3.653 2.043 -1.962 1.00 91.88 228 GLY A C 1
ATOM 1818 O O . GLY A 1 228 ? -2.994 1.583 -1.035 1.00 91.88 228 GLY A O 1
ATOM 1819 N N . TYR A 1 229 ? -3.037 2.575 -3.015 1.00 91.31 229 TYR A N 1
ATOM 1820 C CA . TYR A 1 229 ? -1.588 2.513 -3.177 1.00 91.31 229 TYR A CA 1
ATOM 1821 C C . TYR A 1 229 ? -0.880 3.683 -2.469 1.00 91.31 229 TYR A C 1
ATOM 1823 O O . TYR A 1 229 ? -0.582 4.721 -3.060 1.00 91.31 229 TYR A O 1
ATOM 1831 N N . ALA A 1 230 ? -0.560 3.504 -1.183 1.00 82.31 230 ALA A N 1
ATOM 1832 C CA . ALA A 1 230 ? 0.187 4.491 -0.385 1.00 82.31 230 ALA A CA 1
ATOM 1833 C C . ALA A 1 230 ? 1.695 4.567 -0.708 1.00 82.31 230 ALA A C 1
ATOM 1835 O O . ALA A 1 230 ? 2.400 5.447 -0.205 1.00 82.31 230 ALA A O 1
ATOM 1836 N N . GLY A 1 231 ? 2.208 3.615 -1.492 1.00 77.19 231 GLY A N 1
ATOM 1837 C CA . GLY A 1 231 ? 3.623 3.503 -1.827 1.00 77.19 231 GLY A CA 1
ATOM 1838 C C . GLY A 1 231 ? 4.115 4.585 -2.791 1.00 77.19 231 GLY A C 1
ATOM 1839 O O . GLY A 1 231 ? 3.357 5.354 -3.381 1.00 77.19 231 GLY A O 1
ATOM 1840 N N . ARG A 1 232 ? 5.433 4.613 -3.014 1.00 79.12 232 ARG A N 1
ATOM 1841 C CA . ARG A 1 232 ? 6.001 5.403 -4.114 1.00 79.12 232 ARG A CA 1
ATOM 1842 C C . ARG A 1 232 ? 5.559 4.781 -5.432 1.00 79.12 232 ARG A C 1
ATOM 1844 O O . ARG A 1 232 ? 5.744 3.588 -5.648 1.00 79.12 232 ARG A O 1
ATOM 1851 N N . ARG A 1 233 ? 4.978 5.588 -6.312 1.00 83.00 233 ARG A N 1
ATOM 1852 C CA . ARG A 1 233 ? 4.551 5.135 -7.644 1.00 83.00 233 ARG A CA 1
ATOM 1853 C C . ARG A 1 233 ? 5.717 4.873 -8.562 1.00 83.00 233 ARG A C 1
ATOM 1855 O O . ARG A 1 233 ? 5.678 3.929 -9.332 1.00 83.00 233 ARG A O 1
ATOM 1862 N N . VAL A 1 234 ? 6.733 5.721 -8.452 1.00 85.44 234 VAL A N 1
ATOM 1863 C CA . VAL A 1 234 ? 7.996 5.589 -9.161 1.00 85.44 234 VAL A CA 1
ATOM 1864 C C . VAL A 1 234 ? 8.961 4.864 -8.239 1.00 85.44 234 VAL A C 1
ATOM 1866 O O . VAL A 1 234 ? 9.323 5.358 -7.165 1.00 85.44 234 VAL A O 1
ATOM 1869 N N . LEU A 1 235 ? 9.350 3.669 -8.652 1.00 87.44 235 LEU A N 1
ATOM 1870 C CA . LEU A 1 235 ? 10.221 2.775 -7.912 1.00 87.44 235 LEU A CA 1
ATOM 1871 C C . LEU A 1 235 ? 11.534 2.659 -8.677 1.00 87.44 235 LEU A C 1
ATOM 1873 O O . LEU A 1 235 ? 11.561 2.303 -9.851 1.00 87.44 235 LEU A O 1
ATOM 1877 N N . VAL A 1 236 ? 12.638 2.967 -8.008 1.00 85.94 236 VAL A N 1
ATOM 1878 C CA . VAL A 1 236 ? 13.975 2.893 -8.599 1.00 85.94 236 VAL A CA 1
ATOM 1879 C C . VAL A 1 236 ? 14.880 2.081 -7.695 1.00 85.94 236 VAL A C 1
ATOM 1881 O O . VAL A 1 236 ? 14.873 2.264 -6.474 1.00 85.94 236 VAL A O 1
ATOM 1884 N N . SER A 1 237 ? 15.725 1.237 -8.287 1.00 81.69 237 SER A N 1
ATOM 1885 C CA . SER A 1 237 ? 16.694 0.417 -7.545 1.00 81.69 237 SER A CA 1
ATOM 1886 C C . SER A 1 237 ? 17.770 1.232 -6.813 1.00 81.69 237 SER A C 1
ATOM 1888 O O . SER A 1 237 ? 18.637 0.641 -6.174 1.00 81.69 237 SER A O 1
ATOM 1890 N N . ARG A 1 238 ? 17.767 2.572 -6.952 1.00 72.06 238 ARG A N 1
ATOM 1891 C CA . ARG A 1 238 ? 18.826 3.535 -6.569 1.00 72.06 238 ARG A CA 1
ATOM 1892 C C . ARG A 1 238 ? 20.180 3.307 -7.253 1.00 72.06 238 ARG A C 1
ATOM 1894 O O . ARG A 1 238 ? 21.014 4.196 -7.237 1.00 72.06 238 ARG A O 1
ATOM 1901 N N . LYS A 1 239 ? 20.367 2.152 -7.894 1.00 66.81 239 LYS A N 1
ATOM 1902 C CA . LYS A 1 239 ? 21.548 1.759 -8.669 1.00 66.81 239 LYS A CA 1
ATOM 1903 C C . LYS A 1 239 ? 21.344 1.902 -10.183 1.00 66.81 239 LYS A C 1
ATOM 1905 O O . LYS A 1 239 ? 22.238 1.547 -10.933 1.00 66.81 239 LYS A O 1
ATOM 1910 N N . TRP A 1 240 ? 20.188 2.400 -10.636 1.00 67.81 240 TRP A N 1
ATOM 1911 C CA . TRP A 1 240 ? 19.829 2.511 -12.061 1.00 67.81 240 TRP A CA 1
ATOM 1912 C C . TRP A 1 240 ? 20.843 3.311 -12.889 1.00 67.81 240 TRP A C 1
ATOM 1914 O O . TRP A 1 240 ? 21.197 2.911 -13.993 1.00 67.81 240 TRP A O 1
ATOM 1924 N N . SER A 1 241 ? 21.339 4.423 -12.342 1.00 64.69 241 SER A N 1
ATOM 1925 C CA . SER A 1 241 ? 22.385 5.230 -12.975 1.00 64.69 241 SER A CA 1
ATOM 1926 C C . SER A 1 241 ? 23.797 4.716 -12.684 1.00 64.69 241 SER A C 1
ATOM 1928 O O . SER A 1 241 ? 24.735 5.158 -13.335 1.00 64.69 241 SER A O 1
ATOM 1930 N N . GLY A 1 242 ? 23.968 3.841 -11.685 1.00 66.00 242 GLY A N 1
ATOM 1931 C CA . GLY A 1 242 ? 25.273 3.541 -11.086 1.00 66.00 242 GLY A CA 1
ATOM 1932 C C . GLY A 1 242 ? 25.946 4.750 -10.417 1.00 66.00 242 GLY A C 1
ATOM 1933 O O . GLY A 1 242 ? 27.091 4.637 -10.004 1.00 66.00 242 GLY A O 1
ATOM 1934 N N . LYS A 1 243 ? 25.247 5.891 -10.316 1.00 69.44 243 LYS A N 1
ATOM 1935 C CA . LYS A 1 243 ? 25.775 7.179 -9.858 1.00 69.44 243 LYS A CA 1
ATOM 1936 C C . LYS A 1 243 ? 25.301 7.500 -8.446 1.00 69.44 243 LYS A C 1
ATOM 1938 O O . LYS A 1 243 ? 24.138 7.293 -8.093 1.00 69.44 243 LYS A O 1
ATOM 1943 N N . THR A 1 244 ? 26.200 8.045 -7.643 1.00 73.38 244 THR A N 1
ATOM 1944 C CA . THR A 1 244 ? 25.900 8.620 -6.334 1.00 73.38 244 THR A CA 1
ATOM 1945 C C . THR A 1 244 ? 25.175 9.964 -6.476 1.00 73.38 244 THR A C 1
ATOM 1947 O O . THR A 1 244 ? 25.098 10.569 -7.548 1.00 73.38 244 THR A O 1
ATOM 1950 N N . MET A 1 245 ? 24.645 10.491 -5.367 1.00 71.00 245 MET A N 1
ATOM 1951 C CA . MET A 1 245 ? 24.100 11.855 -5.352 1.00 71.00 245 MET A CA 1
ATOM 1952 C C . MET A 1 245 ? 25.163 12.915 -5.672 1.00 71.00 245 MET A C 1
ATOM 1954 O O . MET A 1 245 ? 24.807 13.971 -6.196 1.00 71.00 245 MET A O 1
ATOM 1958 N N . ALA A 1 246 ? 26.436 12.648 -5.359 1.00 76.62 246 ALA A N 1
ATOM 1959 C CA . ALA A 1 246 ? 27.553 13.520 -5.704 1.00 76.62 246 ALA A CA 1
ATOM 1960 C C . ALA A 1 246 ? 27.789 13.520 -7.219 1.00 76.62 246 ALA A C 1
ATOM 1962 O O . ALA A 1 246 ? 27.809 14.592 -7.817 1.00 76.62 246 ALA A O 1
ATOM 1963 N N . ASP A 1 247 ? 27.805 12.345 -7.848 1.00 76.69 247 ASP A N 1
ATOM 1964 C CA . ASP A 1 247 ? 27.944 12.212 -9.305 1.00 76.69 247 ASP A CA 1
ATOM 1965 C C . ASP A 1 247 ? 26.807 12.929 -10.040 1.00 76.69 247 ASP A C 1
ATOM 1967 O O . ASP A 1 247 ? 27.033 13.676 -10.984 1.00 76.69 247 ASP A O 1
ATOM 1971 N N . HIS A 1 248 ? 25.568 12.805 -9.554 1.00 76.56 248 HIS A N 1
ATOM 1972 C CA . HIS A 1 248 ? 24.442 13.546 -10.124 1.00 76.56 248 HIS A CA 1
ATOM 1973 C C . HIS A 1 248 ? 24.536 15.065 -9.917 1.00 76.56 248 HIS A C 1
ATOM 1975 O O . HIS A 1 248 ? 24.003 15.828 -10.724 1.00 76.56 248 HIS A O 1
ATOM 1981 N N . LYS A 1 249 ? 25.157 15.536 -8.827 1.00 76.19 249 LYS A N 1
ATOM 1982 C CA . LYS A 1 249 ? 25.446 16.968 -8.644 1.00 76.19 249 LYS A CA 1
ATOM 1983 C C . LYS A 1 249 ? 26.534 17.423 -9.618 1.00 76.19 249 LYS A C 1
ATOM 1985 O O . LYS A 1 249 ? 26.353 18.481 -10.211 1.00 76.19 249 LYS A O 1
ATOM 1990 N N . ALA A 1 250 ? 27.580 16.622 -9.810 1.00 82.06 250 ALA A N 1
ATOM 1991 C CA . ALA A 1 250 ? 28.643 16.885 -10.773 1.00 82.06 250 ALA A CA 1
ATOM 1992 C C . ALA A 1 250 ? 28.093 16.937 -12.206 1.00 82.06 250 ALA A C 1
ATOM 1994 O O . ALA A 1 250 ? 28.276 17.947 -12.868 1.00 82.06 250 ALA A O 1
ATOM 1995 N N . ASP A 1 251 ? 27.298 15.948 -12.632 1.00 80.19 251 ASP A N 1
ATOM 1996 C CA . ASP A 1 251 ? 26.644 15.936 -13.950 1.00 80.19 251 ASP A CA 1
ATOM 1997 C C . ASP A 1 251 ? 25.809 17.201 -14.196 1.00 80.19 251 ASP A C 1
ATOM 1999 O O . ASP A 1 251 ? 25.878 17.811 -15.263 1.00 80.19 251 ASP A O 1
ATOM 2003 N N . ARG A 1 252 ? 24.994 17.603 -13.207 1.00 82.06 252 ARG A N 1
ATOM 2004 C CA . ARG A 1 252 ? 24.179 18.822 -13.305 1.00 82.06 252 ARG A CA 1
ATOM 2005 C C . ARG A 1 252 ? 25.049 20.067 -13.393 1.00 82.06 252 ARG A C 1
ATOM 2007 O O . ARG A 1 252 ? 24.715 20.957 -14.165 1.00 82.06 252 ARG A O 1
ATOM 2014 N N . LEU A 1 253 ? 26.128 20.137 -12.614 1.00 80.88 253 LEU A N 1
ATOM 2015 C CA . LEU A 1 253 ? 27.071 21.249 -12.661 1.00 80.88 253 LEU A CA 1
ATOM 2016 C C . LEU A 1 253 ? 27.750 21.320 -14.031 1.00 80.88 253 LEU A C 1
ATOM 2018 O O . LEU A 1 253 ? 27.708 22.372 -14.651 1.00 80.88 253 LEU A O 1
ATOM 2022 N N . THR A 1 254 ? 28.286 20.208 -14.535 1.00 83.50 254 THR A N 1
ATOM 2023 C CA . THR A 1 254 ? 28.876 20.118 -15.877 1.00 83.50 254 THR A CA 1
ATOM 2024 C C . THR A 1 254 ? 27.881 20.552 -16.946 1.00 83.50 254 THR A C 1
ATOM 2026 O O . THR A 1 254 ? 28.221 21.356 -17.806 1.00 83.50 254 THR A O 1
ATOM 2029 N N . TRP A 1 255 ? 26.632 20.085 -16.873 1.00 84.00 255 TRP A N 1
ATOM 2030 C CA . TRP A 1 255 ? 25.587 20.503 -17.806 1.00 84.00 255 TRP A CA 1
ATOM 2031 C C . TRP A 1 255 ? 25.302 22.011 -17.729 1.00 84.00 255 TRP A C 1
ATOM 2033 O O . TRP A 1 255 ? 25.208 22.652 -18.771 1.00 84.00 255 TRP A O 1
ATOM 2043 N N . VAL A 1 256 ? 25.201 22.592 -16.524 1.00 79.94 256 VAL A N 1
ATOM 2044 C CA . VAL A 1 256 ? 24.997 24.042 -16.342 1.00 79.94 256 VAL A CA 1
ATOM 2045 C C . VAL A 1 256 ? 26.185 24.835 -16.883 1.00 79.94 256 VAL A C 1
ATOM 2047 O O . VAL A 1 256 ? 25.973 25.787 -17.622 1.00 79.94 256 VAL A O 1
ATOM 2050 N N . LEU A 1 257 ? 27.417 24.445 -16.549 1.00 80.06 257 LEU A N 1
ATOM 2051 C CA . LEU A 1 257 ? 28.632 25.114 -17.020 1.00 80.06 257 LEU A CA 1
ATOM 2052 C C . LEU A 1 257 ? 28.710 25.090 -18.549 1.00 80.06 257 LEU A C 1
ATOM 2054 O O . LEU A 1 257 ? 28.878 26.139 -19.162 1.00 80.06 257 LEU A O 1
ATOM 2058 N N . ASN A 1 258 ? 28.450 23.933 -19.163 1.00 80.00 258 ASN A N 1
ATOM 2059 C CA . ASN A 1 258 ? 28.381 23.802 -20.618 1.00 80.00 258 ASN A CA 1
ATOM 2060 C C . ASN A 1 258 ? 27.274 24.674 -21.227 1.00 80.00 258 ASN A C 1
ATOM 2062 O O . ASN A 1 258 ? 27.507 25.336 -22.233 1.00 80.00 258 ASN A O 1
ATOM 2066 N N . ALA A 1 259 ? 26.081 24.701 -20.624 1.00 79.75 259 ALA A N 1
ATOM 2067 C CA . ALA A 1 259 ? 24.969 25.526 -21.099 1.00 79.75 259 ALA A CA 1
ATOM 2068 C C . ALA A 1 259 ? 25.265 27.031 -20.995 1.00 79.75 25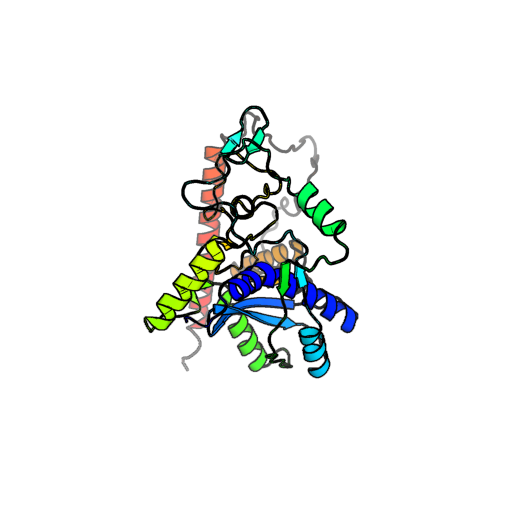9 ALA A C 1
ATOM 2070 O O . ALA A 1 259 ? 24.778 27.804 -21.813 1.00 79.75 259 ALA A O 1
ATOM 2071 N N . LEU A 1 260 ? 26.062 27.439 -20.007 1.00 76.69 260 LEU A N 1
ATOM 2072 C CA . LEU A 1 260 ? 26.520 28.816 -19.824 1.00 76.69 260 LEU A CA 1
ATOM 2073 C C . LEU A 1 260 ? 27.789 29.143 -20.633 1.00 76.69 260 LEU A C 1
ATOM 2075 O O . LEU A 1 260 ? 28.259 30.272 -20.563 1.00 76.69 260 LEU A O 1
ATOM 2079 N N . GLY A 1 261 ? 28.359 28.180 -21.367 1.00 77.12 261 GLY A N 1
ATOM 2080 C CA . GLY A 1 261 ? 29.623 28.356 -22.091 1.00 77.12 261 GLY A CA 1
ATOM 2081 C C . GLY A 1 261 ? 30.857 28.488 -21.190 1.00 77.12 261 GLY A C 1
ATOM 2082 O O . GLY A 1 261 ? 31.937 28.796 -21.680 1.00 77.12 261 GLY A O 1
ATOM 2083 N N . VAL A 1 262 ? 30.723 28.232 -19.887 1.00 72.75 262 VAL A N 1
ATOM 2084 C CA . VAL A 1 262 ? 31.811 28.357 -18.916 1.00 72.75 262 VAL A CA 1
ATOM 2085 C C . VAL A 1 262 ? 32.656 27.092 -18.961 1.00 72.75 262 VAL A C 1
ATOM 2087 O O . VAL A 1 262 ? 32.223 26.022 -18.528 1.00 72.75 262 VAL A O 1
ATOM 2090 N N . ARG A 1 263 ? 33.891 27.214 -19.447 1.00 66.56 263 ARG A N 1
ATOM 2091 C CA . ARG A 1 263 ? 34.902 26.166 -19.310 1.00 66.56 263 ARG A CA 1
ATOM 2092 C C . ARG A 1 263 ? 35.689 26.417 -18.028 1.00 66.56 263 ARG A C 1
ATOM 2094 O O . ARG A 1 263 ? 36.411 27.412 -17.957 1.00 66.56 263 ARG A O 1
ATOM 2101 N N . PRO A 1 264 ? 35.561 25.564 -16.998 1.00 57.31 264 PRO A N 1
ATOM 2102 C CA . PRO A 1 264 ? 36.377 25.710 -15.803 1.00 57.31 264 PRO A CA 1
ATOM 2103 C C . PRO A 1 264 ? 37.856 25.571 -16.194 1.00 57.31 264 PRO A C 1
ATOM 2105 O O . PRO A 1 264 ? 38.298 24.481 -16.546 1.00 57.31 264 PRO A O 1
ATOM 2108 N N . GLY A 1 265 ? 38.586 26.690 -16.169 1.00 55.47 265 GLY A N 1
ATOM 2109 C CA . GLY A 1 265 ? 40.016 26.764 -16.484 1.00 55.47 265 GLY A CA 1
ATOM 2110 C C . GLY A 1 265 ? 40.421 27.651 -17.670 1.00 55.47 265 GLY A C 1
ATOM 2111 O O . GLY A 1 265 ? 41.618 27.837 -17.848 1.00 55.47 265 GLY A O 1
ATOM 2112 N N . GLU A 1 266 ? 39.493 28.215 -18.457 1.00 47.25 266 GLU A N 1
ATOM 2113 C CA . GLU A 1 266 ? 39.855 29.032 -19.642 1.00 47.25 266 GLU A CA 1
ATOM 2114 C C . GLU A 1 266 ? 39.535 30.534 -19.541 1.00 47.25 266 GLU A C 1
ATOM 2116 O O . GLU A 1 266 ? 39.768 31.268 -20.496 1.00 47.25 266 GLU A O 1
ATOM 2121 N N . GLU A 1 267 ? 39.114 31.045 -18.384 1.00 43.25 267 GLU A N 1
ATOM 2122 C CA . GLU A 1 267 ? 39.004 32.494 -18.173 1.00 43.25 267 GLU A CA 1
ATOM 2123 C C . GLU A 1 267 ? 39.772 32.927 -16.926 1.00 43.25 267 GLU A C 1
ATOM 2125 O O . GLU A 1 267 ? 39.435 32.538 -15.812 1.00 43.25 267 GLU A O 1
ATOM 2130 N N . GLY A 1 268 ? 40.791 33.760 -17.153 1.00 41.47 268 GLY A N 1
ATOM 2131 C CA . GLY A 1 268 ? 41.300 34.725 -16.182 1.00 41.47 268 GLY A CA 1
ATOM 2132 C C . GLY A 1 268 ? 42.126 34.150 -15.038 1.00 41.47 268 GLY A C 1
ATOM 2133 O O . GLY A 1 268 ? 41.608 33.643 -14.049 1.00 41.47 268 GLY A O 1
ATOM 2134 N N . GLN A 1 269 ? 43.438 34.340 -15.136 1.00 40.94 269 GLN A N 1
ATOM 2135 C CA . GLN A 1 269 ? 44.317 34.436 -13.979 1.00 40.94 269 GLN A CA 1
ATOM 2136 C C . GLN A 1 269 ? 43.795 35.532 -13.037 1.00 40.94 269 GLN A C 1
ATOM 2138 O O . GLN A 1 269 ? 44.112 36.694 -13.226 1.00 40.94 269 GLN A O 1
ATOM 2143 N N . ASP A 1 270 ? 43.019 35.150 -12.029 1.00 33.34 270 ASP A N 1
ATOM 2144 C CA . ASP A 1 270 ? 42.977 35.837 -10.743 1.00 33.34 270 ASP A CA 1
ATOM 2145 C C . ASP A 1 270 ? 43.013 34.759 -9.657 1.00 33.34 270 ASP A C 1
ATOM 2147 O O . ASP A 1 270 ? 42.071 34.001 -9.406 1.00 33.34 270 ASP A O 1
ATOM 2151 N N . HIS A 1 271 ? 44.194 34.624 -9.065 1.00 40.78 271 HIS A N 1
ATOM 2152 C CA . HIS A 1 271 ? 44.494 33.698 -7.989 1.00 40.78 271 HIS A CA 1
ATOM 2153 C C . HIS A 1 271 ? 43.623 34.001 -6.760 1.00 40.78 271 HIS A C 1
ATOM 2155 O O . HIS A 1 271 ? 43.977 34.910 -6.021 1.00 40.78 271 HIS A O 1
ATOM 2161 N N . ALA A 1 272 ? 42.533 33.252 -6.518 1.00 37.56 272 ALA A N 1
ATOM 2162 C CA . ALA A 1 272 ? 41.985 32.978 -5.166 1.00 37.56 272 ALA A CA 1
ATOM 2163 C C . ALA A 1 272 ? 40.676 32.144 -5.116 1.00 37.56 272 ALA A C 1
ATOM 2165 O O . ALA A 1 272 ? 39.917 32.284 -4.159 1.00 37.56 272 ALA A O 1
ATOM 2166 N N . ALA A 1 273 ? 40.335 31.278 -6.081 1.00 40.97 273 ALA A N 1
ATOM 2167 C CA . ALA A 1 273 ? 39.059 30.545 -5.969 1.00 40.97 273 ALA A CA 1
ATOM 2168 C C . ALA A 1 273 ? 39.016 29.186 -6.679 1.00 40.97 273 ALA A C 1
ATOM 2170 O O . ALA A 1 273 ? 38.165 28.949 -7.529 1.00 40.97 273 ALA A O 1
ATOM 2171 N N . GLN A 1 274 ? 39.891 28.254 -6.303 1.00 41.47 274 GLN A N 1
ATOM 2172 C CA . GLN A 1 274 ? 39.724 26.835 -6.647 1.00 41.47 274 GLN A CA 1
ATOM 2173 C C . GLN A 1 274 ? 40.216 25.942 -5.507 1.00 41.47 274 GLN A C 1
ATOM 2175 O O . GLN A 1 274 ? 41.224 25.253 -5.599 1.00 41.47 274 GLN A O 1
ATOM 2180 N N . GLN A 1 275 ? 39.451 25.929 -4.422 1.00 35.66 275 GLN A N 1
ATOM 2181 C CA . GLN A 1 275 ? 39.372 24.775 -3.537 1.00 35.66 275 GLN A CA 1
ATOM 2182 C C . GLN A 1 275 ? 37.893 24.526 -3.230 1.00 35.66 275 GLN A C 1
ATOM 2184 O O . GLN A 1 275 ? 37.161 25.481 -2.954 1.00 35.66 275 GLN A O 1
ATOM 2189 N N . PRO A 1 276 ? 37.410 23.270 -3.291 1.00 35.12 276 PRO A N 1
ATOM 2190 C CA . PRO A 1 276 ? 36.117 22.954 -2.698 1.00 35.12 276 PRO A CA 1
ATOM 2191 C C . PRO A 1 276 ? 36.184 23.372 -1.221 1.00 35.12 276 PRO A C 1
ATOM 2193 O O . PRO A 1 276 ? 37.242 23.183 -0.617 1.00 35.12 276 PRO A O 1
ATOM 2196 N N . PRO A 1 277 ? 35.123 23.936 -0.615 1.00 38.19 277 PRO A N 1
ATOM 2197 C CA . PRO A 1 277 ? 35.168 24.245 0.804 1.00 38.19 277 PRO A CA 1
ATOM 2198 C C . PRO A 1 277 ? 35.300 22.923 1.561 1.00 38.19 277 PRO A C 1
ATOM 2200 O O . PRO A 1 277 ? 34.328 22.191 1.758 1.00 38.19 277 PRO A O 1
ATOM 2203 N N . ALA A 1 278 ? 36.532 22.589 1.939 1.00 38.88 278 ALA A N 1
ATOM 2204 C CA . ALA A 1 278 ? 36.790 21.635 2.988 1.00 38.88 278 ALA A CA 1
ATOM 2205 C C . ALA A 1 278 ? 36.091 22.190 4.232 1.00 38.88 278 ALA A C 1
ATOM 2207 O O . ALA A 1 278 ? 36.239 23.362 4.571 1.00 38.88 278 ALA A O 1
ATOM 2208 N N . LEU A 1 279 ? 35.271 21.362 4.874 1.00 40.75 279 LEU A N 1
ATOM 2209 C CA . LEU A 1 279 ? 34.493 21.699 6.069 1.00 40.75 279 LEU A CA 1
ATOM 2210 C C . LEU A 1 279 ? 35.384 21.818 7.322 1.00 40.75 279 LEU A C 1
ATOM 2212 O O . LEU A 1 279 ? 35.068 21.271 8.374 1.00 40.75 279 LEU A O 1
ATOM 2216 N N . ALA A 1 280 ? 36.509 22.514 7.213 1.00 43.28 280 ALA A N 1
ATOM 2217 C CA . ALA A 1 280 ? 37.412 22.805 8.309 1.00 43.28 280 ALA A CA 1
ATOM 2218 C C . ALA A 1 280 ? 38.006 24.196 8.099 1.00 43.28 280 ALA A C 1
ATOM 2220 O O . ALA A 1 280 ? 38.355 24.558 6.978 1.00 43.28 280 ALA A O 1
ATOM 2221 N N . SER A 1 281 ? 38.089 24.958 9.190 1.00 44.25 281 SER A N 1
ATOM 2222 C CA . SER A 1 281 ? 38.778 26.245 9.258 1.00 44.25 281 SER A CA 1
ATOM 2223 C C . SER A 1 281 ? 40.110 26.181 8.506 1.00 44.25 281 SER A C 1
ATOM 2225 O O . SER A 1 281 ? 41.006 25.424 8.880 1.00 44.25 281 SER A O 1
ATOM 2227 N N . VAL A 1 282 ? 40.220 26.938 7.415 1.00 52.19 282 VAL A N 1
ATOM 2228 C CA . VAL A 1 282 ? 41.463 27.034 6.650 1.00 52.19 282 VAL A CA 1
ATOM 2229 C C . VAL A 1 282 ? 42.200 28.257 7.178 1.00 52.19 282 VAL A C 1
ATOM 2231 O O . VAL A 1 282 ? 41.802 29.392 6.914 1.00 52.19 282 VAL A O 1
ATOM 2234 N N . ALA A 1 283 ? 43.245 28.036 7.976 1.00 48.97 283 ALA A N 1
ATOM 2235 C CA . ALA A 1 283 ? 44.138 29.108 8.396 1.00 48.97 283 ALA A CA 1
ATOM 2236 C C . ALA A 1 283 ? 44.953 29.561 7.176 1.00 48.97 283 ALA A C 1
ATOM 2238 O O . ALA A 1 283 ? 45.783 28.812 6.661 1.00 48.97 283 ALA A O 1
ATOM 2239 N N . SER A 1 284 ? 44.695 30.777 6.697 1.00 47.41 284 SER A N 1
ATOM 2240 C CA . SER A 1 284 ? 45.453 31.398 5.610 1.00 47.41 284 SER A CA 1
ATOM 2241 C C . SER A 1 284 ? 46.156 32.633 6.166 1.00 47.41 284 SER A C 1
ATOM 2243 O O . SER A 1 284 ? 45.589 33.725 6.209 1.00 47.41 284 SER A O 1
ATOM 2245 N N . GLY A 1 285 ? 47.395 32.452 6.632 1.00 69.56 285 GLY A N 1
ATOM 2246 C CA . GLY A 1 285 ? 48.180 33.512 7.272 1.00 69.56 285 GLY A CA 1
ATOM 2247 C C . GLY A 1 285 ? 47.587 33.968 8.612 1.00 69.56 285 GLY A C 1
ATOM 2248 O O . GLY A 1 285 ? 47.111 33.150 9.392 1.00 69.56 285 GLY A O 1
ATOM 2249 N N . ASN A 1 286 ? 47.594 35.281 8.873 1.00 62.56 286 ASN A N 1
ATOM 2250 C CA . ASN A 1 286 ? 47.112 35.888 10.128 1.00 62.56 286 ASN A CA 1
ATOM 2251 C C . ASN A 1 286 ? 45.578 35.909 10.283 1.00 62.56 286 ASN A C 1
ATOM 2253 O O . ASN A 1 286 ? 45.067 36.530 11.212 1.00 62.56 286 ASN A O 1
ATOM 2257 N N . HIS A 1 287 ? 44.840 35.273 9.373 1.00 60.75 287 HIS A N 1
ATOM 2258 C CA . HIS A 1 287 ? 43.384 35.245 9.397 1.00 60.75 287 HIS A CA 1
ATOM 2259 C C . HIS A 1 287 ? 42.906 33.805 9.576 1.00 60.75 287 HIS A C 1
ATOM 2261 O O . HIS A 1 287 ? 43.250 32.910 8.798 1.00 60.75 287 HIS A O 1
ATOM 2267 N N . ALA A 1 288 ? 42.093 33.597 10.610 1.00 64.00 288 ALA A N 1
ATOM 2268 C CA . ALA A 1 288 ? 41.358 32.364 10.820 1.00 64.00 288 ALA A CA 1
ATOM 2269 C C . ALA A 1 288 ? 39.941 32.554 10.279 1.00 64.00 288 ALA A C 1
ATOM 2271 O O . ALA A 1 288 ? 39.198 33.414 10.746 1.00 64.00 288 ALA A O 1
ATOM 2272 N N . TRP A 1 289 ? 39.575 31.757 9.281 1.00 68.19 289 TRP A N 1
ATOM 2273 C CA . TRP A 1 289 ? 38.204 31.706 8.792 1.00 68.19 289 TRP A CA 1
ATOM 2274 C C . TRP A 1 289 ? 37.414 30.699 9.626 1.00 68.19 289 TRP A C 1
ATOM 2276 O O . TRP A 1 289 ? 37.828 29.542 9.771 1.00 68.19 289 TRP A O 1
ATOM 2286 N N . GLU A 1 290 ? 36.269 31.130 10.149 1.00 70.19 290 GLU A N 1
ATOM 2287 C CA . GLU A 1 290 ? 35.314 30.287 10.865 1.00 70.19 290 GLU A CA 1
ATOM 2288 C C . GLU A 1 290 ? 33.919 30.349 10.232 1.00 70.19 290 GLU A C 1
ATOM 2290 O O . GLU A 1 290 ? 33.565 31.289 9.519 1.00 70.19 290 GLU A O 1
ATOM 2295 N N . LEU A 1 291 ? 33.126 29.298 10.453 1.00 74.94 291 LEU A N 1
ATOM 2296 C CA . LEU A 1 291 ? 31.737 29.259 10.007 1.00 74.94 291 LEU A CA 1
ATOM 2297 C C . LEU A 1 291 ? 30.907 30.215 10.861 1.00 74.94 291 LEU A C 1
ATOM 2299 O O . LEU A 1 291 ? 30.695 29.956 12.045 1.00 74.94 291 LEU A O 1
ATOM 2303 N N . ALA A 1 292 ? 30.396 31.266 10.224 1.00 78.00 292 ALA A N 1
ATOM 2304 C CA . ALA A 1 292 ? 29.546 32.248 10.874 1.00 78.00 292 ALA A CA 1
ATOM 2305 C C . ALA A 1 292 ? 28.297 31.580 11.478 1.00 78.00 292 ALA A C 1
ATOM 2307 O O . ALA A 1 292 ? 27.515 30.907 10.787 1.00 78.00 292 ALA A O 1
ATOM 2308 N N . ARG A 1 293 ? 28.109 31.751 12.783 1.00 78.75 293 ARG A N 1
ATOM 2309 C CA . ARG A 1 293 ? 26.968 31.228 13.531 1.00 78.75 293 ARG A CA 1
ATOM 2310 C C . ARG A 1 293 ? 25.762 32.136 13.314 1.00 78.75 293 ARG A C 1
ATOM 2312 O O . ARG A 1 293 ? 25.903 33.343 13.150 1.00 78.75 293 ARG A O 1
ATOM 2319 N N . PRO A 1 294 ? 24.531 31.600 13.379 1.00 74.81 294 PRO A N 1
ATOM 2320 C CA . PRO A 1 294 ? 23.321 32.416 13.268 1.00 74.81 294 PRO A CA 1
ATOM 2321 C C . PRO A 1 294 ? 23.204 33.550 14.299 1.00 74.81 294 PRO A C 1
ATOM 2323 O O . PRO A 1 294 ? 22.358 34.416 14.114 1.00 74.81 294 PRO A O 1
ATOM 2326 N N . THR A 1 295 ? 23.989 33.491 15.377 1.00 80.00 295 THR A N 1
ATOM 2327 C CA . THR A 1 295 ? 24.027 34.448 16.488 1.00 80.00 295 THR A CA 1
ATOM 2328 C C . THR A 1 295 ? 25.138 35.490 16.365 1.00 80.00 295 THR A C 1
ATOM 2330 O O . THR A 1 295 ? 25.225 36.354 17.232 1.00 80.00 295 THR A O 1
ATOM 2333 N N . ASP A 1 296 ? 26.005 35.395 15.355 1.00 85.00 296 ASP A N 1
ATOM 2334 C CA . ASP A 1 296 ? 27.115 36.335 15.207 1.00 85.00 296 ASP A CA 1
ATOM 2335 C C . ASP A 1 296 ? 26.584 37.713 14.781 1.00 85.00 296 ASP A C 1
ATOM 2337 O O . ASP A 1 296 ? 25.678 37.786 13.945 1.00 85.00 296 ASP A O 1
ATOM 2341 N N . PRO A 1 297 ? 27.133 38.812 15.328 1.00 80.69 297 PRO A N 1
ATOM 2342 C CA . PRO A 1 297 ? 26.617 40.165 15.100 1.00 80.69 297 PRO A CA 1
ATOM 2343 C C . PRO A 1 297 ? 26.664 40.587 13.625 1.00 80.69 297 PRO A C 1
ATOM 2345 O O . PRO A 1 297 ? 25.811 41.350 13.174 1.00 80.69 297 PRO A O 1
ATOM 2348 N N . ASP A 1 298 ? 27.607 40.034 12.861 1.00 81.75 298 ASP A N 1
ATOM 2349 C CA . ASP A 1 298 ? 27.792 40.326 11.437 1.00 81.75 298 ASP A CA 1
ATOM 2350 C C . ASP A 1 298 ? 26.917 39.448 10.521 1.00 81.75 298 ASP A C 1
ATOM 2352 O O . ASP A 1 298 ? 26.924 39.608 9.296 1.00 81.75 298 ASP A O 1
ATOM 2356 N N . VAL A 1 299 ? 26.138 38.515 11.086 1.00 84.06 299 VAL A N 1
ATOM 2357 C CA . VAL A 1 299 ? 25.225 37.646 10.335 1.00 84.06 299 VAL A CA 1
ATOM 2358 C C . VAL A 1 299 ? 23.830 38.273 10.298 1.00 84.06 299 VAL A C 1
ATOM 2360 O O . VAL A 1 299 ? 23.166 38.376 11.328 1.00 84.06 299 VAL A O 1
ATOM 2363 N N . PRO A 1 300 ? 23.310 38.636 9.108 1.00 85.38 300 PRO A N 1
ATOM 2364 C CA . PRO A 1 300 ? 21.986 39.234 9.007 1.00 85.38 300 PRO A CA 1
ATOM 2365 C C . PRO A 1 300 ? 20.872 38.318 9.550 1.00 85.38 300 PRO A C 1
ATOM 2367 O O . PRO A 1 300 ? 20.995 37.081 9.480 1.00 85.38 300 PRO A O 1
ATOM 2370 N N . PRO A 1 301 ? 19.735 38.900 9.987 1.00 88.81 301 PRO A N 1
ATOM 2371 C CA . PRO A 1 301 ? 18.558 38.149 10.412 1.00 88.81 301 PRO A CA 1
ATOM 2372 C C . PRO A 1 301 ? 18.139 37.074 9.404 1.00 88.81 301 PRO A C 1
ATOM 2374 O O . PRO A 1 301 ? 18.404 37.167 8.196 1.00 88.81 301 PRO A O 1
ATOM 2377 N N . ARG A 1 302 ? 17.483 36.018 9.897 1.00 84.25 302 ARG A N 1
ATOM 2378 C CA . ARG A 1 302 ? 17.141 34.832 9.094 1.00 84.25 302 ARG A CA 1
ATOM 2379 C C . ARG A 1 302 ? 16.330 35.207 7.856 1.00 84.25 302 ARG A C 1
ATOM 2381 O O . ARG A 1 302 ? 16.577 34.676 6.778 1.00 84.25 302 ARG A O 1
ATOM 2388 N N . GLU A 1 303 ? 15.409 36.145 8.005 1.00 90.38 303 GLU A N 1
ATOM 2389 C CA . GLU A 1 303 ? 14.517 36.656 6.969 1.00 90.38 303 GLU A CA 1
ATOM 2390 C C . GLU A 1 303 ? 15.323 37.284 5.825 1.00 90.38 303 GLU A C 1
ATOM 2392 O O . GLU A 1 303 ? 15.094 36.968 4.660 1.00 90.38 303 GLU A O 1
ATOM 2397 N N . HIS A 1 304 ? 16.339 38.092 6.147 1.00 88.94 304 HIS A N 1
ATOM 2398 C CA . HIS A 1 304 ? 17.203 38.739 5.155 1.00 88.94 304 HIS A CA 1
ATOM 2399 C C . HIS A 1 304 ? 18.060 37.719 4.402 1.00 88.94 304 HIS A C 1
ATOM 2401 O O . HIS A 1 304 ? 18.220 37.815 3.183 1.00 88.94 304 HIS A O 1
ATOM 2407 N N . ARG A 1 305 ? 18.589 36.712 5.106 1.00 87.88 305 ARG A N 1
ATOM 2408 C CA . ARG A 1 305 ? 19.358 35.625 4.481 1.00 87.88 305 ARG A CA 1
ATOM 2409 C C . ARG A 1 305 ? 18.489 34.764 3.569 1.00 87.88 305 ARG A C 1
ATOM 2411 O O . ARG A 1 305 ? 18.929 34.415 2.477 1.00 87.88 305 ARG A O 1
ATOM 2418 N N . LEU A 1 306 ? 17.255 34.472 3.980 1.00 87.81 306 LEU A N 1
ATOM 2419 C CA . LEU A 1 306 ? 16.284 33.757 3.150 1.00 87.81 306 LEU A CA 1
ATOM 2420 C C . LEU A 1 306 ? 15.930 34.561 1.895 1.00 87.81 306 LEU A C 1
ATOM 2422 O O . LEU A 1 306 ? 15.995 34.013 0.798 1.00 87.81 306 LEU A O 1
ATOM 2426 N N . LEU A 1 307 ? 15.636 35.858 2.026 1.00 91.75 307 LEU A N 1
ATOM 2427 C CA . LEU A 1 307 ? 15.342 36.727 0.881 1.00 91.75 307 LEU A CA 1
ATOM 2428 C C . LEU A 1 307 ? 16.533 36.841 -0.078 1.00 91.75 307 LEU A C 1
ATOM 2430 O O . LEU A 1 307 ? 16.346 36.747 -1.291 1.00 91.75 307 LEU A O 1
ATOM 2434 N N . ARG A 1 308 ? 17.761 36.964 0.443 1.00 86.75 308 ARG A N 1
ATOM 2435 C CA . ARG A 1 308 ? 18.982 36.953 -0.376 1.00 86.75 308 ARG A CA 1
ATOM 2436 C C . ARG A 1 308 ? 19.143 35.627 -1.120 1.00 86.75 308 ARG A C 1
ATOM 2438 O O . ARG A 1 308 ? 19.340 35.642 -2.331 1.00 86.75 308 ARG A O 1
ATOM 2445 N N . ALA A 1 309 ? 18.986 34.495 -0.433 1.00 83.88 309 ALA A N 1
ATOM 2446 C CA . ALA A 1 309 ? 19.080 33.170 -1.046 1.00 83.88 309 ALA A CA 1
ATOM 2447 C C . ALA A 1 309 ? 18.009 32.951 -2.132 1.00 83.88 309 ALA A C 1
ATOM 2449 O O . ALA A 1 309 ? 18.304 32.374 -3.182 1.00 83.88 309 ALA A O 1
ATOM 2450 N N . VAL A 1 310 ? 16.784 33.445 -1.915 1.00 89.31 310 VAL A N 1
ATOM 2451 C CA . VAL A 1 310 ? 15.710 33.447 -2.922 1.00 89.31 310 VAL A CA 1
ATOM 2452 C C . VAL A 1 310 ? 16.089 34.330 -4.112 1.00 89.31 310 VAL A C 1
ATOM 2454 O O . VAL A 1 310 ? 15.989 33.876 -5.250 1.00 89.31 310 VAL A O 1
ATOM 2457 N N . GLY A 1 311 ? 16.587 35.548 -3.878 1.00 89.56 311 GLY A N 1
ATOM 2458 C CA . GLY A 1 311 ? 17.045 36.454 -4.937 1.00 89.56 311 GLY A CA 1
ATOM 2459 C C . GLY A 1 311 ? 18.170 35.851 -5.785 1.00 89.56 311 GLY A C 1
ATOM 2460 O O . GLY A 1 311 ? 18.107 35.871 -7.013 1.00 89.56 311 GLY A O 1
ATOM 2461 N N . GLU A 1 312 ? 19.160 35.225 -5.149 1.00 84.94 312 GLU A N 1
ATOM 2462 C CA . GLU A 1 312 ? 20.233 34.494 -5.831 1.00 84.94 312 GLU A CA 1
ATOM 2463 C C . GLU A 1 312 ? 19.714 33.279 -6.610 1.00 84.94 312 GLU A C 1
ATOM 2465 O O . GLU A 1 312 ? 20.219 32.968 -7.691 1.00 84.94 312 GLU A O 1
ATOM 2470 N N . ALA A 1 313 ? 18.718 32.559 -6.086 1.00 77.06 313 ALA A N 1
ATOM 2471 C CA . ALA A 1 313 ? 18.090 31.446 -6.795 1.00 77.06 313 ALA A CA 1
ATOM 2472 C C . ALA A 1 313 ? 17.321 31.924 -8.039 1.00 77.06 313 ALA A C 1
ATOM 2474 O O . ALA A 1 313 ? 17.478 31.335 -9.110 1.00 77.06 313 ALA A O 1
ATOM 2475 N N . LEU A 1 314 ? 16.554 33.014 -7.924 1.00 85.12 314 LEU A N 1
ATOM 2476 C CA . LEU A 1 314 ? 15.832 33.632 -9.040 1.00 85.12 314 LEU A CA 1
ATOM 2477 C C . LEU A 1 314 ? 16.792 34.160 -10.109 1.00 85.12 314 LEU A C 1
ATOM 2479 O O . LEU A 1 314 ? 16.608 33.869 -11.290 1.00 85.12 314 LEU A O 1
ATOM 2483 N N . LYS A 1 315 ? 17.862 34.858 -9.705 1.00 81.50 315 LYS A N 1
ATOM 2484 C CA . LYS A 1 315 ? 18.897 35.355 -10.624 1.00 81.50 315 LYS A CA 1
ATOM 2485 C C . LYS A 1 315 ? 19.561 34.212 -11.393 1.00 81.50 315 LYS A C 1
ATOM 2487 O O . LYS A 1 315 ? 19.638 34.269 -12.618 1.00 81.50 315 LYS A O 1
ATOM 2492 N N . ARG A 1 316 ? 19.974 33.144 -10.696 1.00 78.56 316 ARG A N 1
ATOM 2493 C CA . ARG A 1 316 ? 20.551 31.943 -11.331 1.00 78.56 316 ARG A CA 1
ATOM 2494 C C . ARG A 1 316 ? 19.572 31.277 -12.295 1.00 78.56 316 ARG A C 1
ATOM 2496 O O . ARG A 1 316 ? 19.980 30.819 -13.360 1.00 78.56 316 ARG A O 1
ATOM 2503 N N . ARG A 1 317 ? 18.283 31.227 -11.945 1.00 79.56 317 ARG A N 1
ATOM 2504 C CA . ARG A 1 317 ? 17.251 30.667 -12.822 1.00 79.56 317 ARG A CA 1
ATOM 2505 C C . ARG A 1 317 ? 17.078 31.493 -14.095 1.00 79.56 317 ARG A C 1
ATOM 2507 O O . ARG A 1 317 ? 17.097 30.912 -15.173 1.00 79.56 317 ARG A O 1
ATOM 2514 N N . ALA A 1 318 ? 16.988 32.816 -13.972 1.00 83.75 318 ALA A N 1
ATOM 2515 C CA . ALA A 1 318 ? 16.878 33.721 -15.113 1.00 83.75 318 ALA A CA 1
ATOM 2516 C C . ALA A 1 318 ? 18.087 33.608 -16.058 1.00 83.75 318 ALA A C 1
ATOM 2518 O O . ALA A 1 318 ? 17.910 33.522 -17.268 1.00 83.75 318 ALA A O 1
ATOM 2519 N N . GLN A 1 319 ? 19.307 33.527 -15.512 1.00 79.94 319 GLN A N 1
ATOM 2520 C CA . GLN A 1 319 ? 20.528 33.315 -16.301 1.00 79.94 319 GLN A CA 1
ATOM 2521 C C . GLN A 1 319 ? 20.496 31.990 -17.076 1.00 79.94 319 GLN A C 1
ATOM 2523 O O . GLN A 1 319 ? 20.838 31.956 -18.256 1.00 79.94 319 GLN A O 1
ATOM 2528 N N . LEU A 1 320 ? 20.044 30.904 -16.439 1.00 77.56 320 LEU A N 1
ATOM 2529 C CA . LEU A 1 320 ? 19.908 29.606 -17.101 1.00 77.56 320 LEU A CA 1
ATOM 2530 C C . LEU A 1 320 ? 18.840 29.624 -18.203 1.00 77.56 320 LEU A C 1
ATOM 2532 O O . LEU A 1 320 ? 19.045 29.045 -19.270 1.00 77.56 320 LEU A O 1
ATOM 2536 N N . ASP A 1 321 ? 17.697 30.256 -17.943 1.00 82.00 321 ASP A N 1
ATOM 2537 C CA . ASP A 1 321 ? 16.599 30.338 -18.905 1.00 82.00 321 ASP A CA 1
ATOM 2538 C C . ASP A 1 321 ? 16.992 31.207 -20.119 1.00 82.00 321 ASP A C 1
ATOM 2540 O O . ASP A 1 321 ? 16.707 30.818 -21.252 1.00 82.00 321 ASP A O 1
ATOM 2544 N N . ALA A 1 322 ? 17.751 32.291 -19.917 1.00 81.56 322 ALA A N 1
ATOM 2545 C CA . ALA A 1 322 ? 18.336 33.085 -21.001 1.00 81.56 322 ALA A CA 1
ATOM 2546 C C . ALA A 1 322 ? 19.348 32.280 -21.840 1.00 81.56 322 ALA A C 1
ATOM 2548 O O . ALA A 1 322 ? 19.259 32.261 -23.066 1.00 81.56 322 ALA A O 1
ATOM 2549 N N . ALA A 1 323 ? 20.261 31.538 -21.201 1.00 77.06 323 ALA A N 1
ATOM 2550 C CA . ALA A 1 323 ? 21.238 30.703 -21.908 1.00 77.06 323 ALA A CA 1
ATOM 2551 C C . ALA A 1 323 ? 20.575 29.604 -22.763 1.00 77.06 323 ALA A C 1
ATOM 2553 O O . ALA A 1 323 ? 21.013 29.311 -23.877 1.00 77.06 323 ALA A O 1
ATOM 2554 N N . ARG A 1 324 ? 19.462 29.034 -22.281 1.00 75.38 324 ARG A N 1
ATOM 2555 C CA . ARG A 1 324 ? 18.644 28.082 -23.050 1.00 75.38 324 ARG A CA 1
ATOM 2556 C C . ARG A 1 324 ? 18.002 28.712 -24.286 1.00 75.38 324 ARG A C 1
ATOM 2558 O O . ARG A 1 324 ? 17.911 28.043 -25.311 1.00 75.38 324 ARG A O 1
ATOM 2565 N N . GLN A 1 325 ? 17.556 29.964 -24.196 1.00 73.12 325 GLN A N 1
ATOM 2566 C CA . GLN A 1 325 ? 16.970 30.687 -25.328 1.00 73.12 325 GLN A CA 1
ATOM 2567 C C . GLN A 1 325 ? 18.027 31.030 -26.389 1.00 73.12 325 GLN A C 1
ATOM 2569 O O . GLN A 1 325 ? 17.779 30.826 -27.576 1.00 73.12 325 GLN A O 1
ATOM 2574 N N . SER A 1 326 ? 19.233 31.435 -25.981 1.00 59.97 326 SER A N 1
ATOM 2575 C CA . SER A 1 326 ? 20.344 31.705 -26.908 1.00 59.97 326 SER A CA 1
ATOM 2576 C C . SER A 1 326 ? 20.798 30.459 -27.682 1.00 59.97 326 SER A C 1
ATOM 2578 O O . SER A 1 326 ? 21.083 30.548 -28.875 1.00 59.97 326 SER A O 1
ATOM 2580 N N . GLY A 1 327 ? 20.790 29.276 -27.055 1.00 54.53 327 GLY A N 1
ATOM 2581 C CA . GLY A 1 327 ? 21.086 28.007 -27.738 1.00 54.53 327 GLY A CA 1
ATOM 2582 C C . GLY A 1 327 ? 20.034 27.581 -28.778 1.00 54.53 327 GLY A C 1
ATOM 2583 O O . GLY A 1 327 ? 20.370 26.915 -29.757 1.00 54.53 327 GLY A O 1
ATOM 2584 N N . LEU A 1 328 ? 18.773 27.996 -28.608 1.00 50.38 328 LEU A N 1
ATOM 2585 C CA . LEU A 1 328 ? 17.703 27.787 -29.597 1.00 50.38 328 LEU A CA 1
ATOM 2586 C C . LEU A 1 328 ? 17.779 28.795 -30.755 1.00 50.38 328 LEU A C 1
ATOM 2588 O O . LEU A 1 328 ? 17.404 28.464 -31.874 1.00 50.38 328 LEU A O 1
ATOM 2592 N N . SER A 1 329 ? 18.308 29.998 -30.512 1.00 41.56 329 SER A N 1
ATOM 2593 C CA . SER A 1 329 ? 18.515 31.018 -31.551 1.00 41.56 329 SER A CA 1
ATOM 2594 C C . SER A 1 329 ? 19.687 30.695 -32.487 1.00 41.56 329 SER A C 1
ATOM 2596 O O . SER A 1 329 ? 19.669 31.098 -33.644 1.00 41.56 329 SER A O 1
ATOM 2598 N N . ALA A 1 330 ? 20.697 29.950 -32.023 1.00 42.72 330 ALA A N 1
ATOM 2599 C CA . ALA A 1 330 ? 21.865 29.580 -32.832 1.00 42.72 330 ALA A CA 1
ATOM 2600 C C . ALA A 1 330 ? 21.622 28.391 -33.789 1.00 42.72 330 ALA A C 1
ATOM 2602 O O . ALA A 1 330 ? 22.512 28.022 -34.549 1.00 42.72 330 ALA A O 1
ATOM 2603 N N . SER A 1 331 ? 20.434 27.773 -33.763 1.00 41.75 331 SER A N 1
ATOM 2604 C CA . SER A 1 331 ? 20.073 26.643 -34.638 1.00 41.75 331 SER A CA 1
ATOM 2605 C C . SER A 1 331 ? 19.170 27.027 -35.824 1.00 41.75 331 SER A C 1
ATOM 2607 O O . SER A 1 331 ? 18.779 26.145 -36.588 1.00 41.75 331 SER A O 1
ATOM 2609 N N . SER A 1 332 ? 18.874 28.320 -36.031 1.00 38.56 332 SER A N 1
ATOM 2610 C CA . SER A 1 332 ? 18.038 28.801 -37.148 1.00 38.56 332 SER A CA 1
ATOM 2611 C C . SER A 1 332 ? 18.782 29.459 -38.319 1.00 38.56 332 SER A C 1
ATOM 2613 O O . SER A 1 332 ? 18.136 29.791 -39.308 1.00 38.56 332 SER A O 1
ATOM 2615 N N . GLU A 1 333 ? 20.109 29.602 -38.290 1.00 37.34 333 GLU A N 1
ATOM 2616 C CA . GLU A 1 333 ? 20.878 30.151 -39.422 1.00 37.34 333 GLU A CA 1
ATOM 2617 C C . GLU A 1 333 ? 21.828 29.102 -40.004 1.00 37.34 333 GLU A C 1
ATOM 2619 O O . GLU A 1 333 ? 22.999 28.998 -39.657 1.00 37.34 333 GLU A O 1
ATOM 2624 N N . GLY A 1 334 ? 21.285 28.270 -40.891 1.00 36.69 334 GLY A N 1
ATOM 2625 C CA . GLY A 1 334 ? 22.048 27.232 -41.581 1.00 36.69 334 GLY A CA 1
ATOM 2626 C C . GLY A 1 334 ? 21.279 26.568 -42.716 1.00 36.69 334 GLY A C 1
ATOM 2627 O O . GLY A 1 334 ? 21.376 25.358 -42.900 1.00 36.69 334 GLY A O 1
ATOM 2628 N N . ARG A 1 335 ? 20.456 27.330 -43.447 1.00 38.00 335 ARG A N 1
ATOM 2629 C CA . ARG A 1 335 ? 19.873 26.896 -44.726 1.00 38.00 335 ARG A CA 1
ATOM 2630 C C . ARG A 1 335 ? 19.512 28.106 -45.590 1.00 38.00 335 ARG A C 1
ATOM 2632 O O . ARG A 1 335 ? 18.357 28.504 -45.663 1.00 38.00 335 ARG A O 1
ATOM 2639 N N . ALA A 1 336 ? 20.521 28.680 -46.235 1.00 32.72 336 ALA A N 1
ATOM 2640 C CA . ALA A 1 336 ? 20.354 29.521 -47.417 1.00 32.72 336 ALA A CA 1
ATOM 2641 C C . ALA A 1 336 ? 21.676 29.580 -48.199 1.00 32.72 336 ALA A C 1
ATOM 2643 O O . ALA A 1 336 ? 22.542 30.389 -47.876 1.00 32.72 336 ALA A O 1
ATOM 2644 N N . ALA A 1 337 ? 21.814 28.665 -49.162 1.00 32.72 337 ALA A N 1
ATOM 2645 C CA . ALA A 1 337 ? 22.455 28.791 -50.479 1.00 32.72 337 ALA A CA 1
ATOM 2646 C C . ALA A 1 337 ? 22.606 27.383 -51.067 1.00 32.72 337 ALA A C 1
ATOM 2648 O O . ALA A 1 337 ? 23.353 26.576 -50.468 1.00 32.72 337 ALA A O 1
#

Organism: NCBI:txid2883123

Secondary structure (DSSP, 8-state):
-TTS-HHHHHHHHHHHHHHHHHHHHHHHHHHTS---EEEEEEE-GGG-EEEEEEESS---HHHHHHHHHH-EEEE-----SS----TT---EEETTTTEEE-TTT-PBPPPHHHHHHHHHH-TT---SEEEE--S--------TTSHHHHHHHHHHHTTSSS-SGGGS---SHHHHHHHHHHHHHHHHS--STT-GGGGGGT-PPSS--TT--TT---SGGGSGGGTT--S-SEEE-S-TTS--HHHHHHHHHHHHHHHTT--TTSS---SS--S---SS--EETTEE-----TTSTTSPPHHHHHHHHHHHHHHHHHHHHHHHHHHHHTTS-----